Protein AF-0000000072281403 (afdb_homodimer)

Organism: Entamoeba histolytica (strain ATCC 30459 / HM-1:IMSS / ABRM) (NCBI:txid294381)

Nearest PDB structures (foldseek):
  2r6v-assembly1_A  TM=8.157E-01  e=3.238E-13  Pyrococcus horikoshii OT3
  3bnk-assembly1_A  TM=8.768E-01  e=7.360E-12  Methanosarcina acetivorans
  2r0x-assembly1_A-2  TM=8.184E-01  e=9.728E-10  Histophilus somni 129PT
  3cb0-assembly2_B  TM=7.409E-01  e=1.717E-09  Brucella melitensis
  4xj2-assembly1_A  TM=7.419E-01  e=9.433E-09  Paracoccus denitrificans PD1222

Foldseek 3Di:
DDDDDDDPVCVVLVVQKFFKKWKWAQDPVVGGIATAIFGQKDDPDPFKMKGKFALPAPRVVRCVVLQKIKIFFAFQLQVVLNVLRHPDHVVVDPSVVVGPWFFQDDPDVSHGRRYTPRGQKMFIWGWDDWDWDADPPRGTMIITMTGTPDMDGDCQQQVPDDGPCVRPPQRGAGWIDSGPPDIDTDDDPD/DDDDDDDPVCVVLVVQKAFKKWKWAQDPVVGGIATAIFGQKDDPDPFKMKGKFALPAPRVVRCVVLQKIKIFFAFQLQVVLNVLRHPDHVVVDPSVVVGPWFFQDDPDVSHGRRYTPRGQKMFIWGWDDWDWDADPPRGTMITTMTGTPDMDGDCQQQVPDDGPCVRPPQRGATWIDSGPPDIDTDDDPD

Structure (mmCIF, N/CA/C/O backbone):
data_AF-0000000072281403-model_v1
#
loop_
_entity.id
_entity.type
_entity.pdbx_description
1 polymer 'Flavin reductase like domain-containing protein'
#
loop_
_atom_site.group_PDB
_atom_site.id
_atom_site.type_symbol
_atom_site.label_atom_id
_atom_site.label_alt_id
_atom_site.label_comp_id
_atom_site.label_asym_id
_atom_site.label_entity_id
_atom_site.label_seq_id
_atom_site.pdbx_PDB_ins_code
_atom_site.Cartn_x
_atom_site.Cartn_y
_atom_site.Cartn_z
_atom_site.occupancy
_atom_site.B_iso_or_equiv
_atom_site.auth_seq_id
_atom_site.auth_comp_id
_atom_site.auth_asym_id
_atom_site.auth_atom_id
_atom_site.pdbx_PDB_model_num
ATOM 1 N N . MET A 1 1 ? -12.797 23.766 -2.113 1 64.06 1 MET A N 1
ATOM 2 C CA . MET A 1 1 ? -14.062 23.188 -1.684 1 64.06 1 MET A CA 1
ATOM 3 C C . MET A 1 1 ? -13.914 22.484 -0.34 1 64.06 1 MET A C 1
ATOM 5 O O . MET A 1 1 ? -12.859 21.922 -0.036 1 64.06 1 MET A O 1
ATOM 9 N N . THR A 1 2 ? -15.023 22.641 0.487 1 87.81 2 THR A N 1
ATOM 10 C CA . THR A 1 2 ? -15.055 22.078 1.835 1 87.81 2 THR A CA 1
ATOM 11 C C . THR A 1 2 ? -15.188 20.562 1.791 1 87.81 2 THR A C 1
ATOM 13 O O . THR A 1 2 ? -16.047 20.031 1.085 1 87.81 2 THR A O 1
ATOM 16 N N . LYS A 1 3 ? -14.359 19.797 2.367 1 96.19 3 LYS A N 1
ATOM 17 C CA . LYS A 1 3 ? -14.438 18.344 2.449 1 96.19 3 LYS A CA 1
ATOM 18 C C . LYS A 1 3 ? -15.672 17.906 3.232 1 96.19 3 LYS A C 1
ATOM 20 O O . LYS A 1 3 ? -16.141 18.625 4.117 1 96.19 3 LYS A O 1
ATOM 25 N N . VAL A 1 4 ? -16.156 16.781 2.922 1 96.44 4 VAL A N 1
ATOM 26 C CA . VAL A 1 4 ? -17.344 16.234 3.59 1 96.44 4 VAL A CA 1
ATOM 27 C C . VAL A 1 4 ? -16.969 14.953 4.332 1 96.44 4 VAL A C 1
ATOM 29 O O . VAL A 1 4 ? -16.062 14.227 3.916 1 96.44 4 VAL A O 1
ATOM 32 N N . GLN A 1 5 ? -17.719 14.719 5.371 1 96.69 5 GLN A N 1
ATOM 33 C CA . GLN A 1 5 ? -17.453 13.523 6.172 1 96.69 5 GLN A CA 1
ATOM 34 C C . GLN A 1 5 ? -17.859 12.258 5.418 1 96.69 5 GLN A C 1
ATOM 36 O O . GLN A 1 5 ? -18.875 12.234 4.727 1 96.69 5 GLN A O 1
ATOM 41 N N . VAL A 1 6 ? -17.047 11.281 5.594 1 95.88 6 VAL A N 1
ATOM 42 C CA . VAL A 1 6 ? -17.266 9.977 4.973 1 95.88 6 VAL A CA 1
ATOM 43 C C . VAL A 1 6 ? -17.766 8.984 6.02 1 95.88 6 VAL A C 1
ATOM 45 O O . VAL A 1 6 ? -17.328 9.023 7.172 1 95.88 6 VAL A O 1
ATOM 48 N N . ASN A 1 7 ? -18.75 8.094 5.574 1 96.12 7 ASN A N 1
ATOM 49 C CA . ASN A 1 7 ? -19.078 6.949 6.426 1 96.12 7 ASN A CA 1
ATOM 50 C C . ASN A 1 7 ? -17.828 6.121 6.742 1 96.12 7 ASN A C 1
ATOM 52 O O . ASN A 1 7 ? -17.094 5.723 5.832 1 96.12 7 ASN A O 1
ATOM 56 N N . LEU A 1 8 ? -17.656 5.809 8.031 1 95.5 8 LEU A N 1
ATOM 57 C CA . LEU A 1 8 ? -16.453 5.137 8.492 1 95.5 8 LEU A CA 1
ATOM 58 C C . LEU A 1 8 ? -16.297 3.775 7.816 1 95.5 8 LEU A C 1
ATOM 60 O O . LEU A 1 8 ? -15.172 3.305 7.613 1 95.5 8 LEU A O 1
ATOM 64 N N . LYS A 1 9 ? -17.375 3.225 7.414 1 91.88 9 LYS A N 1
ATOM 65 C CA . LYS A 1 9 ? -17.359 1.921 6.758 1 91.88 9 LYS A CA 1
ATOM 66 C C . LYS A 1 9 ? -16.578 1.973 5.453 1 91.88 9 LYS A C 1
ATOM 68 O O . LYS A 1 9 ? -16.094 0.944 4.969 1 91.88 9 LYS A O 1
ATOM 73 N N . PHE A 1 10 ? -16.406 3.191 4.875 1 92.38 10 PHE A N 1
ATOM 74 C CA . PHE A 1 10 ? -15.75 3.33 3.582 1 92.38 10 PHE A CA 1
ATOM 75 C C . PHE A 1 10 ? -14.453 4.117 3.713 1 92.38 10 PHE A C 1
ATOM 77 O O . PHE A 1 10 ? -13.805 4.434 2.711 1 92.38 10 PHE A O 1
ATOM 84 N N . ALA A 1 11 ? -13.992 4.402 4.969 1 94.75 11 ALA A N 1
ATOM 85 C CA . ALA A 1 11 ? -12.891 5.332 5.203 1 94.75 11 ALA A CA 1
ATOM 86 C C . ALA A 1 11 ? -11.57 4.766 4.672 1 94.75 11 ALA A C 1
ATOM 88 O O . ALA A 1 11 ? -10.734 5.508 4.145 1 94.75 11 ALA A O 1
ATOM 89 N N . THR A 1 12 ? -11.383 3.465 4.754 1 92.62 12 THR A N 1
ATOM 90 C CA . THR A 1 12 ? -10.133 2.863 4.312 1 92.62 12 THR A CA 1
ATOM 91 C C . THR A 1 12 ? -9.977 2.994 2.799 1 92.62 12 THR A C 1
ATOM 93 O O . THR A 1 12 ? -8.859 2.898 2.277 1 92.62 12 THR A O 1
ATOM 96 N N . ARG A 1 13 ? -11.008 3.242 2.055 1 88.88 13 ARG A N 1
ATOM 97 C CA . ARG A 1 13 ? -10.977 3.371 0.602 1 88.88 13 ARG A CA 1
ATOM 98 C C . ARG A 1 13 ? -10.289 4.668 0.183 1 88.88 13 ARG A C 1
ATOM 100 O O . ARG A 1 13 ? -9.938 4.84 -0.984 1 88.88 13 ARG A O 1
ATOM 107 N N . LEU A 1 14 ? -10.078 5.543 1.134 1 91.5 14 LEU A N 1
ATOM 108 C CA . LEU A 1 14 ? -9.469 6.836 0.839 1 91.5 14 LEU A CA 1
ATOM 109 C C . LEU A 1 14 ? -7.961 6.703 0.657 1 91.5 14 LEU A C 1
ATOM 111 O O . LEU A 1 14 ? -7.309 7.613 0.145 1 91.5 14 LEU A O 1
ATOM 115 N N . ILE A 1 15 ? -7.355 5.516 1.105 1 87.81 15 ILE A N 1
ATOM 116 C CA . ILE A 1 15 ? -5.926 5.285 0.927 1 87.81 15 ILE A CA 1
ATOM 117 C C . ILE A 1 15 ? -5.703 3.975 0.177 1 87.81 15 ILE A C 1
ATOM 119 O O . ILE A 1 15 ? -4.656 3.336 0.327 1 87.81 15 ILE A O 1
ATOM 123 N N . ASN A 1 16 ? -6.551 3.457 -0.524 1 68.81 16 ASN A N 1
ATOM 124 C CA . ASN A 1 16 ? -6.555 2.096 -1.052 1 68.81 16 ASN A CA 1
ATOM 125 C C . ASN A 1 16 ? -5.852 2.016 -2.402 1 68.81 16 ASN A C 1
ATOM 127 O O . ASN A 1 16 ? -5.945 1.002 -3.098 1 68.81 16 ASN A O 1
ATOM 131 N N . GLU A 1 17 ? -5.043 2.857 -2.693 1 71.5 17 GLU A N 1
ATOM 132 C CA . GLU A 1 17 ? -4.398 2.805 -4.004 1 71.5 17 GLU A CA 1
ATOM 133 C C . GLU A 1 17 ? -3.029 2.139 -3.918 1 71.5 17 GLU A C 1
ATOM 135 O O . GLU A 1 17 ? -2.012 2.82 -3.779 1 71.5 17 GLU A O 1
ATOM 140 N N . HIS A 1 18 ? -3.064 0.854 -3.979 1 76.56 18 HIS A N 1
ATOM 141 C CA . HIS A 1 18 ? -1.859 0.038 -3.904 1 76.56 18 HIS A CA 1
ATOM 142 C C . HIS A 1 18 ? -1.673 -0.785 -5.176 1 76.56 18 HIS A C 1
ATOM 144 O O . HIS A 1 18 ? -2.615 -0.96 -5.949 1 76.56 18 HIS A O 1
ATOM 150 N 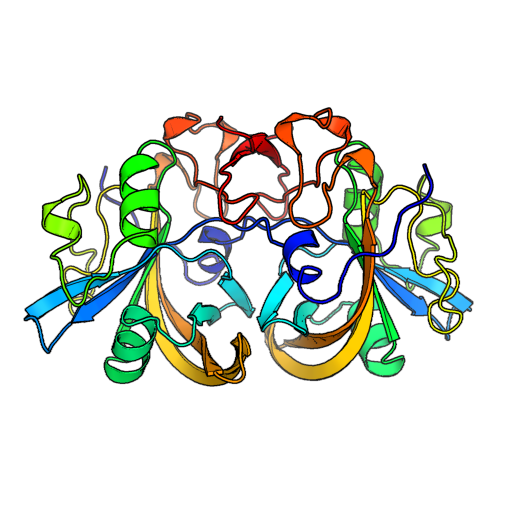N . CYS A 1 19 ? -0.42 -1.158 -5.363 1 81.5 19 CYS A N 1
ATOM 151 C CA . CYS A 1 19 ? -0.177 -2.111 -6.441 1 81.5 19 CYS A CA 1
ATOM 152 C C . CYS A 1 19 ? -0.856 -3.445 -6.152 1 81.5 19 CYS A C 1
ATOM 154 O O . CYS A 1 19 ? -0.891 -3.893 -5.004 1 81.5 19 CYS A O 1
ATOM 156 N N . ILE A 1 20 ? -1.367 -4.027 -7.234 1 88.94 20 ILE A N 1
ATOM 157 C CA . ILE A 1 20 ? -1.994 -5.336 -7.09 1 88.94 20 ILE A CA 1
ATOM 158 C C . ILE A 1 20 ? -0.924 -6.426 -7.113 1 88.94 20 ILE A C 1
ATOM 160 O O . ILE A 1 20 ? 0.005 -6.375 -7.922 1 88.94 20 ILE A O 1
ATOM 164 N N . VAL A 1 21 ? -1.055 -7.379 -6.234 1 94.88 21 VAL A N 1
ATOM 165 C CA . VAL A 1 21 ? -0.193 -8.555 -6.258 1 94.88 21 VAL A CA 1
ATOM 166 C C . VAL A 1 21 ? -1.047 -9.82 -6.32 1 94.88 21 VAL A C 1
ATOM 168 O O . VAL A 1 21 ? -2.258 -9.773 -6.086 1 94.88 21 VAL A O 1
ATOM 171 N N . ILE A 1 22 ? -0.396 -10.914 -6.691 1 97.19 22 ILE A N 1
ATOM 172 C CA . ILE A 1 22 ? -1.037 -12.227 -6.66 1 97.19 22 ILE A CA 1
ATOM 173 C C . ILE A 1 22 ? -0.224 -13.18 -5.785 1 97.19 22 ILE A C 1
ATOM 175 O O . ILE A 1 22 ? 0.73 -13.805 -6.254 1 97.19 22 ILE A O 1
ATOM 179 N N . PRO A 1 23 ? -0.588 -13.219 -4.496 1 98.5 23 PRO A N 1
ATOM 180 C CA . PRO A 1 23 ? -0.03 -14.312 -3.699 1 98.5 23 PRO A CA 1
ATOM 181 C C . PRO A 1 23 ? -0.436 -15.688 -4.219 1 98.5 23 PRO A C 1
ATOM 183 O O . PRO A 1 23 ? -1.612 -15.922 -4.512 1 98.5 23 PRO A O 1
ATOM 186 N N . THR A 1 24 ? 0.523 -16.578 -4.371 1 98.69 24 THR A N 1
ATOM 187 C CA . THR A 1 24 ? 0.262 -17.938 -4.816 1 98.69 24 THR A CA 1
ATOM 188 C C . THR A 1 24 ? 0.735 -18.953 -3.771 1 98.69 24 THR A C 1
ATOM 190 O O . THR A 1 24 ? 1.71 -18.703 -3.061 1 98.69 24 THR A O 1
ATOM 193 N N . VAL A 1 25 ? 0.115 -20 -3.719 1 98.5 25 VAL A N 1
ATOM 194 C CA . VAL A 1 25 ? 0.393 -21.062 -2.746 1 98.5 25 VAL A CA 1
ATOM 195 C C . VAL A 1 25 ? -0.067 -22.406 -3.295 1 98.5 25 VAL A C 1
ATOM 197 O O . VAL A 1 25 ? -0.958 -22.469 -4.145 1 98.5 25 VAL A O 1
ATOM 200 N N . TYR A 1 26 ? 0.608 -23.453 -2.912 1 97.62 26 TYR A N 1
ATOM 201 C CA . TYR A 1 26 ? 0.185 -24.797 -3.287 1 97.62 26 TYR A CA 1
ATOM 202 C C . TYR A 1 26 ? -0.988 -25.266 -2.43 1 97.62 26 TYR A C 1
ATOM 204 O O . TYR A 1 26 ? -0.91 -25.25 -1.199 1 97.62 26 TYR A O 1
ATOM 212 N N . ASP A 1 27 ? -2.068 -25.609 -3.059 1 97.5 27 ASP A N 1
ATOM 213 C CA . ASP A 1 27 ? -3.252 -26.172 -2.428 1 97.5 27 ASP A CA 1
ATOM 214 C C . ASP A 1 27 ? -3.129 -27.688 -2.299 1 97.5 27 ASP A C 1
ATOM 216 O O . ASP A 1 27 ? -3.396 -28.422 -3.254 1 97.5 27 ASP A O 1
ATOM 220 N N . LYS A 1 28 ? -2.818 -28.156 -1.188 1 95.88 28 LYS A N 1
ATOM 221 C CA . LYS A 1 28 ? -2.592 -29.578 -0.96 1 95.88 28 LYS A CA 1
ATOM 222 C C . LYS A 1 28 ? -3.893 -30.359 -1.069 1 95.88 28 LYS A C 1
ATOM 224 O O . LYS A 1 28 ? -3.873 -31.578 -1.288 1 95.88 28 LYS A O 1
ATOM 229 N N . TYR A 1 29 ? -4.965 -29.734 -0.849 1 97 29 TYR A N 1
ATOM 230 C CA . TYR A 1 29 ? -6.254 -30.422 -0.893 1 97 29 TYR A CA 1
ATOM 231 C C . TYR A 1 29 ? -6.688 -30.672 -2.332 1 97 29 TYR A C 1
ATOM 233 O O . TYR A 1 29 ? -7.246 -31.734 -2.639 1 97 29 TYR A O 1
ATOM 241 N N . ASN A 1 30 ? -6.402 -29.734 -3.221 1 96.75 30 ASN A N 1
ATOM 242 C CA . ASN A 1 30 ? -6.812 -29.859 -4.613 1 96.75 30 ASN A CA 1
ATOM 243 C C . ASN A 1 30 ? -5.629 -30.172 -5.523 1 96.75 30 ASN A C 1
ATOM 245 O O . ASN A 1 30 ? -5.785 -30.281 -6.738 1 96.75 30 ASN A O 1
ATOM 249 N N . HIS A 1 31 ? -4.441 -30.234 -4.973 1 96.69 31 HIS A N 1
ATOM 250 C CA . HIS A 1 31 ? -3.209 -30.641 -5.641 1 96.69 31 HIS A CA 1
ATOM 251 C C . HIS A 1 31 ? -2.906 -29.734 -6.828 1 96.69 31 HIS A C 1
ATOM 253 O O . HIS A 1 31 ? -2.65 -30.219 -7.934 1 96.69 31 HIS A O 1
ATOM 259 N N . ARG A 1 32 ? -2.98 -28.547 -6.598 1 96.94 32 ARG A N 1
ATOM 260 C CA . ARG A 1 32 ? -2.666 -27.531 -7.598 1 96.94 32 ARG A CA 1
ATOM 261 C C . ARG A 1 32 ? -2.264 -26.219 -6.938 1 96.94 32 ARG A C 1
ATOM 263 O O . ARG A 1 32 ? -2.498 -26.031 -5.742 1 96.94 32 ARG A O 1
ATOM 270 N N . VAL A 1 33 ? -1.637 -25.422 -7.715 1 97.69 33 VAL A N 1
ATOM 271 C CA . VAL A 1 33 ? -1.321 -24.062 -7.262 1 97.69 33 VAL A CA 1
ATOM 272 C C . VAL A 1 33 ? -2.549 -23.172 -7.406 1 97.69 33 VAL A C 1
ATOM 274 O O . VAL A 1 33 ? -3.324 -23.328 -8.352 1 97.69 33 VAL A O 1
ATOM 277 N N . THR A 1 34 ? -2.783 -22.359 -6.441 1 97.94 34 THR A N 1
ATOM 278 C CA . THR A 1 34 ? -3.848 -21.359 -6.488 1 97.94 34 THR A CA 1
ATOM 279 C C . THR A 1 34 ? -3.346 -20 -5.996 1 97.94 34 THR A C 1
ATOM 281 O O . THR A 1 34 ? -2.158 -19.844 -5.699 1 97.94 34 THR A O 1
ATOM 284 N N . GLY A 1 35 ? -4.188 -19 -6.059 1 98 35 GLY A N 1
ATOM 285 C CA . GLY A 1 35 ? -3.887 -17.641 -5.637 1 98 35 GLY A CA 1
ATOM 286 C C . GLY A 1 35 ? -5.078 -16.703 -5.727 1 98 35 GLY A C 1
ATOM 287 O O . GLY A 1 35 ? -6.195 -17.141 -6.02 1 98 35 GLY A O 1
ATOM 288 N N . MET A 1 36 ? -4.812 -15.492 -5.48 1 97.44 36 MET A N 1
ATOM 289 C CA . MET A 1 36 ? -5.832 -14.453 -5.59 1 97.44 36 MET A CA 1
ATOM 290 C C . MET A 1 36 ? -5.195 -13.086 -5.84 1 97.44 36 MET A C 1
ATOM 292 O O . MET A 1 36 ? -4.012 -12.891 -5.574 1 97.44 36 MET A O 1
ATOM 296 N N . SER A 1 37 ? -6.012 -12.18 -6.41 1 93.69 37 SER A N 1
ATOM 297 C CA . SER A 1 37 ? -5.586 -10.789 -6.461 1 93.69 37 SER A CA 1
ATOM 298 C C . SER A 1 37 ? -5.715 -10.117 -5.094 1 93.69 37 SER A C 1
ATOM 300 O O . SER A 1 37 ? -6.699 -10.336 -4.383 1 93.69 37 SER A O 1
ATOM 302 N N . ALA A 1 38 ? -4.707 -9.414 -4.691 1 92.56 38 ALA A N 1
ATOM 303 C CA . ALA A 1 38 ? -4.699 -8.688 -3.426 1 92.56 38 ALA A CA 1
ATOM 304 C C . ALA A 1 38 ? -4.082 -7.305 -3.592 1 92.56 38 ALA A C 1
ATOM 306 O O . ALA A 1 38 ? -3.148 -7.125 -4.375 1 92.56 38 ALA A O 1
ATOM 307 N N . GLN A 1 39 ? -4.633 -6.387 -2.803 1 88.06 39 GLN A N 1
ATOM 308 C CA . GLN A 1 39 ? -4.125 -5.027 -2.939 1 88.06 39 GLN A CA 1
ATOM 309 C C . GLN A 1 39 ? -3.637 -4.484 -1.6 1 88.06 39 GLN A C 1
ATOM 311 O O . GLN A 1 39 ? -2.889 -3.506 -1.556 1 88.06 39 GLN A O 1
ATOM 316 N N . TRP A 1 40 ? -4.125 -4.977 -0.469 1 91.94 40 TRP A N 1
ATOM 317 C CA . TRP A 1 40 ? -3.633 -4.527 0.829 1 91.94 40 TRP A CA 1
ATOM 318 C C . TRP A 1 40 ? -2.355 -5.27 1.213 1 91.94 40 TRP A C 1
ATOM 320 O O . TRP A 1 40 ? -2.404 -6.273 1.928 1 91.94 40 TRP A O 1
ATOM 330 N N . VAL A 1 41 ? -1.242 -4.734 0.688 1 94.19 41 VAL A N 1
ATOM 331 C CA . VAL A 1 41 ? 0.094 -5.309 0.808 1 94.19 41 VAL A CA 1
ATOM 332 C C . VAL A 1 41 ? 1.116 -4.195 1.027 1 94.19 41 VAL A C 1
ATOM 334 O O . VAL A 1 41 ? 1.069 -3.16 0.357 1 94.19 41 VAL A O 1
ATOM 337 N N . MET A 1 42 ? 1.982 -4.438 2.031 1 93.81 42 MET A N 1
ATOM 338 C CA . MET A 1 42 ? 3.004 -3.416 2.246 1 93.81 42 MET A CA 1
ATOM 339 C C . MET A 1 42 ? 4.215 -4.004 2.963 1 93.81 42 MET A C 1
ATOM 341 O O . MET A 1 42 ? 4.078 -4.914 3.781 1 93.81 42 MET A O 1
ATOM 345 N N . PRO A 1 43 ? 5.391 -3.43 2.648 1 94.56 43 PRO A N 1
ATOM 346 C CA . PRO A 1 43 ? 6.523 -3.736 3.527 1 94.56 43 PRO A CA 1
ATOM 347 C C . PRO A 1 43 ? 6.289 -3.281 4.969 1 94.56 43 PRO A C 1
ATOM 349 O O . PRO A 1 43 ? 5.676 -2.236 5.195 1 94.56 43 PRO A O 1
ATOM 352 N N . THR A 1 44 ? 6.723 -4.074 5.918 1 95.19 44 THR A N 1
ATOM 353 C CA . THR A 1 44 ? 6.59 -3.725 7.328 1 95.19 44 THR A CA 1
ATOM 354 C C . THR A 1 44 ? 7.961 -3.531 7.969 1 95.19 44 THR A C 1
ATOM 356 O O . THR A 1 44 ? 8.055 -3.186 9.148 1 95.19 44 THR A O 1
ATOM 359 N N . ASP A 1 45 ? 8.977 -3.805 7.293 1 93.5 45 ASP A N 1
ATOM 360 C CA . ASP A 1 45 ? 10.398 -3.529 7.508 1 93.5 45 ASP A CA 1
ATOM 361 C C . ASP A 1 45 ? 11.219 -3.914 6.281 1 93.5 45 ASP A C 1
ATOM 363 O O . ASP A 1 45 ? 10.68 -4.082 5.188 1 93.5 45 ASP A O 1
ATOM 367 N N . LYS A 1 46 ? 12.484 -4.094 6.371 1 89 46 LYS A N 1
ATOM 368 C CA . LYS A 1 46 ? 13.359 -4.32 5.223 1 89 46 LYS A CA 1
ATOM 369 C C . LYS A 1 46 ? 13.273 -5.766 4.746 1 89 46 LYS A C 1
ATOM 371 O O . LYS A 1 46 ? 13.727 -6.09 3.645 1 89 46 LYS A O 1
ATOM 376 N N . GLN A 1 47 ? 12.602 -6.574 5.512 1 94.06 47 GLN A N 1
ATOM 377 C CA . GLN A 1 47 ? 12.672 -7.992 5.18 1 94.06 47 GLN A CA 1
ATOM 378 C C . GLN A 1 47 ? 11.289 -8.633 5.203 1 94.06 47 GLN A C 1
ATOM 380 O O . GLN A 1 47 ? 11.141 -9.828 4.953 1 94.06 47 GLN A O 1
ATOM 385 N N . HIS A 1 48 ? 10.289 -7.852 5.555 1 96.56 48 HIS A N 1
ATOM 386 C CA . HIS A 1 48 ? 8.969 -8.453 5.727 1 96.56 48 HIS A CA 1
ATOM 387 C C . HIS A 1 48 ? 7.906 -7.68 4.945 1 96.56 48 HIS A C 1
ATOM 389 O O . HIS A 1 48 ? 8.039 -6.469 4.742 1 96.56 48 HIS A O 1
ATOM 395 N N . ILE A 1 49 ? 6.941 -8.383 4.504 1 97.25 49 ILE A N 1
ATOM 396 C CA . ILE A 1 49 ? 5.762 -7.844 3.836 1 97.25 49 ILE A CA 1
ATOM 397 C C . ILE A 1 49 ? 4.5 -8.359 4.527 1 97.25 49 ILE A C 1
ATOM 399 O O . ILE A 1 49 ? 4.418 -9.531 4.895 1 97.25 49 ILE A O 1
ATOM 403 N N . ALA A 1 50 ? 3.6 -7.477 4.766 1 97.31 50 ALA A N 1
ATOM 404 C CA . ALA A 1 50 ? 2.283 -7.871 5.262 1 97.31 50 ALA A CA 1
ATOM 405 C C . ALA A 1 50 ? 1.254 -7.879 4.137 1 97.31 50 ALA A C 1
ATOM 407 O O . ALA A 1 50 ? 1.261 -7 3.273 1 97.31 50 ALA A O 1
ATOM 408 N N . VAL A 1 51 ? 0.384 -8.828 4.125 1 97.38 51 VAL A N 1
ATOM 409 C CA . VAL A 1 51 ? -0.746 -8.906 3.205 1 97.38 51 VAL A CA 1
ATOM 410 C C . VAL A 1 51 ? -2.021 -9.227 3.982 1 97.38 51 VAL A C 1
ATOM 412 O O . VAL A 1 51 ? -2.029 -10.109 4.84 1 97.38 51 VAL A O 1
ATOM 415 N N . LEU A 1 52 ? -3.082 -8.516 3.717 1 96.56 52 LEU A N 1
ATOM 416 C CA . LEU A 1 52 ? -4.375 -8.797 4.332 1 96.56 52 LEU A CA 1
ATOM 417 C C . LEU A 1 52 ? -5.211 -9.719 3.449 1 96.56 52 LEU A C 1
ATOM 419 O O . LEU A 1 52 ? -5.414 -9.43 2.266 1 96.56 52 LEU A O 1
ATOM 423 N N . PHE A 1 53 ? -5.613 -10.797 4.016 1 96.75 53 PHE A N 1
ATOM 424 C CA . PHE A 1 53 ? -6.531 -11.727 3.365 1 96.75 53 PHE A CA 1
ATOM 425 C C . PHE A 1 53 ? -7.891 -11.719 4.055 1 96.75 53 PHE A C 1
ATOM 427 O O . PHE A 1 53 ? -7.98 -11.953 5.262 1 96.75 53 PHE A O 1
ATOM 434 N N . GLY A 1 54 ? -8.906 -11.516 3.297 1 94.31 54 GLY A N 1
ATOM 435 C CA . GLY A 1 54 ? -10.25 -11.453 3.844 1 94.31 54 GLY A CA 1
ATOM 436 C C . GLY A 1 54 ? -10.68 -12.742 4.523 1 94.31 54 GLY A C 1
ATOM 437 O O . GLY A 1 54 ? -10.062 -13.789 4.324 1 94.31 54 GLY A O 1
ATOM 438 N N . ALA A 1 55 ? -11.773 -12.672 5.246 1 93.06 55 ALA A N 1
ATOM 439 C CA . ALA A 1 55 ? -12.266 -13.758 6.094 1 93.06 55 ALA A CA 1
ATOM 440 C C . ALA A 1 55 ? -12.555 -15 5.266 1 93.06 55 ALA A C 1
ATOM 442 O O . ALA A 1 55 ? -12.359 -16.125 5.738 1 93.06 55 ALA A O 1
ATOM 443 N N . PHE A 1 56 ? -12.906 -14.82 4.047 1 91.31 56 PHE A N 1
ATOM 444 C CA . PHE A 1 56 ? -13.328 -15.953 3.232 1 91.31 56 PHE A CA 1
ATOM 445 C C . PHE A 1 56 ? -12.242 -16.344 2.248 1 91.31 56 PHE A C 1
ATOM 447 O O . PHE A 1 56 ? -12.469 -17.156 1.347 1 91.31 56 PHE A O 1
ATOM 454 N N . SER A 1 57 ? -11.109 -15.773 2.436 1 94 57 SER A N 1
ATOM 455 C CA . SER A 1 57 ? -10.023 -16.047 1.5 1 94 57 SER A CA 1
ATOM 456 C C . SER A 1 57 ? -9.5 -17.469 1.668 1 94 57 SER A C 1
ATOM 458 O O . SER A 1 57 ? -8.875 -17.797 2.68 1 94 57 SER A O 1
ATOM 460 N N . ASN A 1 58 ? -9.742 -18.297 0.709 1 95.75 58 ASN A N 1
ATOM 461 C CA . ASN A 1 58 ? -9.148 -19.625 0.674 1 95.75 58 ASN A CA 1
ATOM 462 C C . ASN A 1 58 ? -7.625 -19.547 0.582 1 95.75 58 ASN A C 1
ATOM 464 O O . ASN A 1 58 ? -6.918 -20.297 1.257 1 95.75 58 ASN A O 1
ATOM 468 N N . THR A 1 59 ? -7.145 -18.672 -0.273 1 97.56 59 THR A N 1
ATOM 469 C CA . THR A 1 59 ? -5.707 -18.5 -0.45 1 97.56 59 THR A CA 1
ATOM 470 C C . THR A 1 59 ? -5.039 -18.141 0.876 1 97.56 59 THR A C 1
ATOM 472 O O . THR A 1 59 ? -4.004 -18.719 1.227 1 97.56 59 THR A O 1
ATOM 475 N N . GLY A 1 60 ? -5.641 -17.203 1.607 1 97.81 60 GLY A N 1
ATOM 476 C CA . GLY A 1 60 ? -5.109 -16.859 2.914 1 97.81 60 GLY A CA 1
ATOM 477 C C . GLY A 1 60 ? -5.012 -18.031 3.861 1 97.81 60 GLY A C 1
ATOM 478 O O . GLY A 1 60 ? -4.012 -18.188 4.566 1 97.81 60 GLY A O 1
ATOM 479 N N . LYS A 1 61 ? -6.023 -18.797 3.893 1 97.31 61 LYS A N 1
ATOM 480 C CA . LYS A 1 61 ? -6.023 -19.984 4.734 1 97.31 61 LYS A CA 1
ATOM 481 C C . LYS A 1 61 ? -4.91 -20.953 4.332 1 97.31 61 LYS A C 1
ATOM 483 O O . LYS A 1 61 ? -4.184 -21.469 5.188 1 97.31 61 LYS A O 1
ATOM 488 N N . LEU A 1 62 ? -4.777 -21.219 3.062 1 98.19 62 LEU A N 1
ATOM 489 C CA . LEU A 1 62 ? -3.756 -22.125 2.551 1 98.19 62 LEU A CA 1
ATOM 490 C C . LEU A 1 62 ? -2.357 -21.609 2.881 1 98.19 62 LEU A C 1
ATOM 492 O O . LEU A 1 62 ? -1.472 -22.391 3.227 1 98.19 62 LEU A O 1
ATOM 496 N N . ILE A 1 63 ? -2.154 -20.281 2.764 1 98.44 63 ILE A N 1
ATOM 497 C CA . ILE A 1 63 ? -0.851 -19.703 3.057 1 98.44 63 ILE A CA 1
ATOM 498 C C . ILE A 1 63 ? -0.522 -19.875 4.535 1 98.44 63 ILE A C 1
ATOM 500 O O . ILE A 1 63 ? 0.602 -20.25 4.887 1 98.44 63 ILE A O 1
ATOM 504 N N . GLU A 1 64 ? -1.489 -19.578 5.34 1 97.81 64 GLU A N 1
ATOM 505 C CA . GLU A 1 64 ? -1.292 -19.797 6.773 1 97.81 64 GLU A CA 1
ATOM 506 C C . GLU A 1 64 ? -0.877 -21.234 7.062 1 97.81 64 GLU A C 1
ATOM 508 O O . GLU A 1 64 ? 0.009 -21.484 7.883 1 97.81 64 GLU A O 1
ATOM 513 N N . GLU A 1 65 ? -1.425 -22.203 6.383 1 97.31 65 GLU A N 1
ATOM 514 C CA . GLU A 1 65 ? -1.163 -23.625 6.605 1 97.31 65 GLU A CA 1
ATOM 515 C C . GLU A 1 65 ? 0.18 -24.031 6.008 1 97.31 65 GLU A C 1
ATOM 517 O O . GLU A 1 65 ? 0.931 -24.797 6.621 1 97.31 65 GLU A O 1
ATOM 522 N N . SER A 1 66 ? 0.521 -23.594 4.816 1 94.56 66 SER A N 1
ATOM 523 C CA . SER A 1 66 ? 1.693 -24.016 4.059 1 94.56 66 SER A CA 1
ATOM 524 C C . SER A 1 66 ? 2.953 -23.312 4.555 1 94.56 66 SER A C 1
ATOM 526 O O . SER A 1 66 ? 4.062 -23.812 4.367 1 94.56 66 SER A O 1
ATOM 528 N N . THR A 1 67 ? 2.873 -22.078 4.996 1 95.31 67 THR A N 1
ATOM 529 C CA . THR A 1 67 ? 3.918 -21.203 5.508 1 95.31 67 THR A CA 1
ATOM 530 C C . THR A 1 67 ? 4.77 -20.641 4.367 1 95.31 67 THR A C 1
ATOM 532 O O . THR A 1 67 ? 5.43 -19.609 4.52 1 95.31 67 THR A O 1
ATOM 535 N N . TYR A 1 68 ? 4.812 -21.5 3.252 1 97.5 68 TYR A N 1
ATOM 536 C CA . TYR A 1 68 ? 5.578 -21.031 2.109 1 97.5 68 TYR A CA 1
ATOM 537 C C . TYR A 1 68 ? 4.66 -20.609 0.971 1 97.5 68 TYR A C 1
ATOM 539 O O . TYR A 1 68 ? 3.699 -21.312 0.647 1 97.5 68 TYR A O 1
ATOM 547 N N . TYR A 1 69 ? 4.863 -19.469 0.393 1 98.62 69 TYR A N 1
ATOM 548 C CA . TYR A 1 69 ? 4.07 -18.906 -0.688 1 98.62 69 TYR A CA 1
ATOM 549 C C . TYR A 1 69 ? 4.891 -17.906 -1.502 1 98.62 69 TYR A C 1
ATOM 551 O O . TYR A 1 69 ? 6.078 -17.719 -1.241 1 98.62 69 TYR A O 1
ATOM 559 N N . CYS A 1 70 ? 4.27 -17.422 -2.533 1 98.19 70 CYS A N 1
ATOM 560 C CA . CYS A 1 70 ? 4.914 -16.438 -3.396 1 98.19 70 CYS A CA 1
ATOM 561 C C . CYS A 1 70 ? 4.047 -15.195 -3.557 1 98.19 70 CYS A C 1
ATOM 563 O O . CYS A 1 70 ? 2.818 -15.281 -3.498 1 98.19 70 CYS A O 1
ATOM 565 N N . ILE A 1 71 ? 4.707 -14.078 -3.643 1 98.44 71 ILE A N 1
ATOM 566 C CA . ILE A 1 71 ? 4.039 -12.867 -4.102 1 98.44 71 ILE A CA 1
ATOM 567 C C . ILE A 1 71 ? 4.477 -12.547 -5.531 1 98.44 71 ILE A C 1
ATOM 569 O O . ILE A 1 71 ? 5.664 -12.367 -5.797 1 98.44 71 ILE A O 1
ATOM 573 N N . ASN A 1 72 ? 3.549 -12.531 -6.438 1 97.75 72 ASN A N 1
ATOM 574 C CA . ASN A 1 72 ? 3.781 -12.164 -7.828 1 97.75 72 ASN A CA 1
ATOM 575 C C . ASN A 1 72 ? 3.26 -10.766 -8.133 1 97.75 72 ASN A C 1
ATOM 577 O O . ASN A 1 72 ? 2.16 -10.398 -7.711 1 97.75 72 ASN A O 1
ATOM 581 N N . VAL A 1 73 ? 4.051 -9.961 -8.828 1 95.12 73 VAL A N 1
ATOM 582 C CA . VAL A 1 73 ? 3.621 -8.641 -9.281 1 95.12 73 VAL A CA 1
ATOM 583 C C . VAL A 1 73 ? 3.242 -8.695 -10.758 1 95.12 73 VAL A C 1
ATOM 585 O O . VAL A 1 73 ? 4.113 -8.672 -11.633 1 95.12 73 VAL A O 1
ATOM 588 N N . PRO A 1 74 ? 1.958 -8.719 -11.031 1 93.06 74 PRO A N 1
ATOM 589 C CA . PRO A 1 74 ? 1.547 -8.898 -12.43 1 93.06 74 PRO A CA 1
ATOM 590 C C . PRO A 1 74 ? 1.696 -7.621 -13.258 1 93.06 74 PRO A C 1
ATOM 592 O O . PRO A 1 74 ? 1.834 -6.531 -12.695 1 93.06 74 PRO A O 1
ATOM 595 N N . ARG A 1 75 ? 1.703 -7.84 -14.547 1 90.38 75 ARG A N 1
ATOM 596 C CA . ARG A 1 75 ? 1.764 -6.734 -15.5 1 90.38 75 ARG A CA 1
ATOM 597 C C . ARG A 1 75 ? 0.365 -6.277 -15.898 1 90.38 75 ARG A C 1
ATOM 599 O O . ARG A 1 75 ? -0.586 -7.059 -15.859 1 90.38 75 ARG A O 1
ATOM 606 N N . THR A 1 76 ? 0.319 -5 -16.328 1 87.38 76 THR A N 1
ATOM 607 C CA . THR A 1 76 ? -0.948 -4.402 -16.75 1 87.38 76 THR A CA 1
ATOM 608 C C . THR A 1 76 ? -1.576 -5.203 -17.875 1 87.38 76 THR A C 1
ATOM 610 O O . THR A 1 76 ? -2.799 -5.344 -17.953 1 87.38 76 THR A O 1
ATOM 613 N N . ARG A 1 77 ? -0.791 -5.781 -18.781 1 90.31 77 ARG A N 1
ATOM 614 C CA . ARG A 1 77 ? -1.308 -6.52 -19.938 1 90.31 77 ARG A CA 1
ATOM 615 C C . ARG A 1 77 ? -2.111 -7.738 -19.484 1 90.31 77 ARG A C 1
ATOM 617 O O . ARG A 1 77 ? -2.908 -8.273 -20.266 1 90.31 77 ARG A O 1
ATOM 624 N N . SER A 1 78 ? -1.896 -8.125 -18.234 1 92.5 78 SER A N 1
ATOM 625 C CA . SER A 1 78 ? -2.596 -9.297 -17.719 1 92.5 78 SER A CA 1
ATOM 626 C C . SER A 1 78 ? -3.834 -8.891 -16.922 1 92.5 78 SER A C 1
ATOM 628 O O . SER A 1 78 ? -4.273 -9.625 -16.031 1 92.5 78 SER A O 1
ATOM 630 N N . GLU A 1 79 ? -4.371 -7.727 -17.172 1 88.25 79 GLU A N 1
ATOM 631 C CA . GLU A 1 79 ? -5.488 -7.176 -16.422 1 88.25 79 GLU A CA 1
ATOM 632 C C . GLU A 1 79 ? -6.648 -8.172 -16.344 1 88.25 79 GLU A C 1
ATOM 634 O O . GLU A 1 79 ? -7.215 -8.391 -15.266 1 88.25 79 GLU A O 1
ATOM 639 N N . LYS A 1 80 ? -6.992 -8.797 -17.484 1 89.38 80 LYS A N 1
ATOM 640 C CA . LYS A 1 80 ? -8.102 -9.742 -17.5 1 89.38 80 LYS A CA 1
ATOM 641 C C . LYS A 1 80 ? -7.855 -10.906 -16.547 1 89.38 80 LYS A C 1
ATOM 643 O O . LYS A 1 80 ? -8.766 -11.336 -15.828 1 89.38 80 LYS A O 1
ATOM 648 N N . ASP A 1 81 ? -6.688 -11.43 -16.516 1 94.44 81 ASP A N 1
ATOM 649 C CA . ASP A 1 81 ? -6.328 -12.555 -15.648 1 94.44 81 ASP A CA 1
ATOM 650 C C . ASP A 1 81 ? -6.316 -12.125 -14.188 1 94.44 81 ASP A C 1
ATOM 652 O O . ASP A 1 81 ? -6.75 -12.883 -13.312 1 94.44 81 ASP A O 1
ATOM 656 N N . ILE A 1 82 ? -5.836 -10.883 -13.891 1 91.69 82 ILE A N 1
ATOM 657 C CA . ILE A 1 82 ? -5.812 -10.328 -12.539 1 91.69 82 ILE A CA 1
ATOM 658 C C . ILE A 1 82 ? -7.238 -10.25 -11.992 1 91.69 82 ILE A C 1
ATOM 660 O O . ILE A 1 82 ? -7.5 -10.664 -10.859 1 91.69 82 ILE A O 1
ATOM 664 N N . VAL A 1 83 ? -8.133 -9.742 -12.82 1 88.88 83 VAL A N 1
ATOM 665 C CA . VAL A 1 83 ? -9.531 -9.633 -12.43 1 88.88 83 VAL A CA 1
ATOM 666 C C . VAL A 1 83 ? -10.109 -11.023 -12.18 1 88.88 83 VAL A C 1
ATOM 668 O O . VAL A 1 83 ? -10.812 -11.242 -11.188 1 88.88 83 VAL A O 1
ATOM 671 N N . TYR A 1 84 ? -9.805 -11.961 -13.07 1 92.75 84 TYR A N 1
ATOM 672 C CA . TYR A 1 84 ? -10.281 -13.328 -12.922 1 92.75 84 TYR A CA 1
ATOM 673 C C . TYR A 1 84 ? -9.836 -13.93 -11.594 1 92.75 84 TYR A C 1
ATOM 675 O O . TYR A 1 84 ? -10.617 -14.578 -10.906 1 92.75 84 TYR A O 1
ATOM 683 N N . PHE A 1 85 ? -8.617 -13.68 -11.195 1 94.81 85 PHE A N 1
ATOM 684 C CA . PHE A 1 85 ? -8.062 -14.203 -9.953 1 94.81 85 PHE A CA 1
ATOM 685 C C . PHE A 1 85 ? -8.75 -13.57 -8.742 1 94.81 85 PHE A C 1
ATOM 687 O O . PHE A 1 85 ? -8.797 -14.172 -7.668 1 94.81 85 PHE A O 1
ATOM 694 N N . GLY A 1 86 ? -9.211 -12.375 -8.898 1 91.94 86 GLY A N 1
ATOM 695 C CA . GLY A 1 86 ? -9.906 -11.703 -7.809 1 91.94 86 GLY A CA 1
ATOM 696 C C . GLY A 1 86 ? -11.367 -12.094 -7.695 1 91.94 86 GLY A C 1
ATOM 697 O O . GLY A 1 86 ? -11.961 -11.992 -6.621 1 91.94 86 GLY A O 1
ATOM 698 N N . MET A 1 87 ? -11.945 -12.625 -8.711 1 91.06 87 MET A N 1
ATOM 699 C CA . MET A 1 87 ? -13.391 -12.812 -8.766 1 91.06 87 MET A CA 1
ATOM 700 C C . MET A 1 87 ? -13.758 -14.289 -8.609 1 91.06 87 MET A C 1
ATOM 702 O O . MET A 1 87 ? -14.922 -14.625 -8.406 1 91.06 87 MET A O 1
ATOM 706 N N . ASN A 1 88 ? -12.797 -15.133 -8.727 1 91.69 88 ASN A N 1
ATOM 707 C CA . ASN A 1 88 ? -13.078 -16.562 -8.672 1 91.69 88 ASN A CA 1
ATOM 708 C C . ASN A 1 88 ? -12.398 -17.219 -7.473 1 91.69 88 ASN A C 1
ATOM 710 O O . ASN A 1 88 ? -11.414 -16.703 -6.949 1 91.69 88 ASN A O 1
ATOM 714 N N . HIS A 1 89 ? -12.945 -18.375 -7.145 1 91.06 89 HIS A N 1
ATOM 715 C CA . HIS A 1 89 ? -12.492 -19.078 -5.945 1 91.06 89 HIS A CA 1
ATOM 716 C C . HIS A 1 89 ? -11.672 -20.312 -6.305 1 91.06 89 HIS A C 1
ATOM 718 O O . HIS A 1 89 ? -12.188 -21.25 -6.91 1 91.06 89 HIS A O 1
ATOM 724 N N . GLY A 1 90 ? -10.477 -20.344 -5.879 1 92.12 90 GLY A N 1
ATOM 725 C CA . GLY A 1 90 ? -9.516 -21.359 -6.25 1 92.12 90 GLY A CA 1
ATOM 726 C C . GLY A 1 90 ? -9.844 -22.734 -5.676 1 92.12 90 GLY A C 1
ATOM 727 O O . GLY A 1 90 ? -9.297 -23.75 -6.113 1 92.12 90 GLY A O 1
ATOM 728 N N . ASP A 1 91 ? -10.719 -22.734 -4.633 1 93.94 91 ASP A N 1
ATOM 729 C CA . ASP A 1 91 ? -11.102 -24.031 -4.078 1 93.94 91 ASP A CA 1
ATOM 730 C C . ASP A 1 91 ? -12.07 -24.766 -5.008 1 93.94 91 ASP A C 1
ATOM 732 O O . ASP A 1 91 ? -12.234 -25.984 -4.906 1 93.94 91 ASP A O 1
ATOM 736 N N . VAL A 1 92 ? -12.695 -24.062 -5.91 1 93.81 92 VAL A N 1
ATOM 737 C CA . VAL A 1 92 ? -13.703 -24.625 -6.797 1 93.81 92 VAL A CA 1
ATOM 738 C C . VAL A 1 92 ? -13.133 -24.766 -8.203 1 93.81 92 VAL A C 1
ATOM 740 O O . VAL A 1 92 ? -13.422 -25.75 -8.898 1 93.81 92 VAL A O 1
ATOM 743 N N . ILE A 1 93 ? -12.328 -23.844 -8.641 1 95.56 93 ILE A N 1
ATOM 744 C CA . ILE A 1 93 ? -11.859 -23.828 -10.023 1 95.56 93 ILE A CA 1
ATOM 745 C C . ILE A 1 93 ? -10.336 -23.812 -10.047 1 95.56 93 ILE A C 1
ATOM 747 O O . ILE A 1 93 ? -9.695 -23.297 -9.117 1 95.56 93 ILE A O 1
ATOM 751 N N . ASP A 1 94 ? -9.781 -24.406 -11.062 1 97.44 94 ASP A N 1
ATOM 752 C CA . ASP A 1 94 ? -8.375 -24.234 -11.391 1 97.44 94 ASP A CA 1
ATOM 753 C C . ASP A 1 94 ? -8.133 -22.922 -12.125 1 97.44 94 ASP A C 1
ATOM 755 O O . ASP A 1 94 ? -8.289 -22.844 -13.344 1 97.44 94 ASP A O 1
ATOM 759 N N . LYS A 1 95 ? -7.703 -21.906 -11.383 1 97.06 95 LYS A N 1
ATOM 760 C CA . LYS A 1 95 ? -7.617 -20.562 -11.961 1 97.06 95 LYS A CA 1
ATOM 761 C C . LYS A 1 95 ? -6.508 -20.484 -13.008 1 97.06 95 LYS A C 1
ATOM 763 O O . LYS A 1 95 ? -6.613 -19.734 -13.977 1 97.06 95 LYS A O 1
ATOM 768 N N . PHE A 1 96 ? -5.516 -21.234 -12.812 1 97.81 96 PHE A N 1
ATOM 769 C CA . PHE A 1 96 ? -4.426 -21.219 -13.773 1 97.81 96 PHE A CA 1
ATOM 770 C C . PHE A 1 96 ? -4.855 -21.859 -15.086 1 97.81 96 PHE A C 1
ATOM 772 O O . PHE A 1 96 ? -4.359 -21.5 -16.156 1 97.81 96 PHE A O 1
ATOM 779 N N . ALA A 1 97 ? -5.777 -22.781 -15.07 1 97.62 97 ALA A N 1
ATOM 780 C CA . ALA A 1 97 ? -6.293 -23.422 -16.281 1 97.62 97 ALA A CA 1
ATOM 781 C C . ALA A 1 97 ? -7.176 -22.453 -17.078 1 97.62 97 ALA A C 1
ATOM 783 O O . ALA A 1 97 ? -7.434 -22.688 -18.266 1 97.62 97 ALA A O 1
ATOM 784 N N . HIS A 1 98 ? -7.633 -21.375 -16.516 1 97.12 98 HIS A N 1
ATOM 785 C CA . HIS A 1 98 ? -8.594 -20.469 -17.156 1 97.12 98 HIS A CA 1
ATOM 786 C C . HIS A 1 98 ? -7.977 -19.109 -17.422 1 97.12 98 HIS A C 1
ATOM 788 O O . HIS A 1 98 ? -8.695 -18.141 -17.703 1 97.12 98 HIS A O 1
ATOM 794 N N . THR A 1 99 ? -6.715 -19.016 -17.234 1 97.69 99 THR A N 1
ATOM 795 C CA . THR A 1 99 ? -6.012 -17.766 -17.469 1 97.69 99 THR A CA 1
ATOM 796 C C . THR A 1 99 ? -4.789 -17.984 -18.344 1 97.69 99 THR A C 1
ATOM 798 O O . THR A 1 99 ? -4.488 -19.109 -18.734 1 97.69 99 THR A O 1
ATOM 801 N N . SER A 1 100 ? -4.164 -16.922 -18.719 1 98 100 SER A N 1
ATOM 802 C CA . SER A 1 100 ? -2.967 -17 -19.547 1 98 100 SER A CA 1
ATOM 803 C C . SER A 1 100 ? -1.705 -17.047 -18.688 1 98 100 SER A C 1
ATOM 805 O O . SER A 1 100 ? -0.593 -16.922 -19.203 1 98 100 SER A O 1
ATOM 807 N N . PHE A 1 101 ? -1.904 -17.188 -17.344 1 97.81 101 PHE A N 1
ATOM 808 C CA . PHE A 1 101 ? -0.768 -17.266 -16.438 1 97.81 101 PHE A CA 1
ATOM 809 C C . PHE A 1 101 ? -0.148 -18.672 -16.484 1 97.81 101 PHE A C 1
ATOM 811 O O . PHE A 1 101 ? -0.863 -19.672 -16.469 1 97.81 101 PHE A O 1
ATOM 818 N N . HIS A 1 102 ? 1.17 -18.703 -16.578 1 97.81 102 HIS A N 1
ATOM 819 C CA . HIS A 1 102 ? 1.937 -19.938 -16.469 1 97.81 102 HIS A CA 1
ATOM 820 C C . HIS A 1 102 ? 2.832 -19.922 -15.234 1 97.81 102 HIS A C 1
ATOM 822 O O . HIS A 1 102 ? 3.275 -18.859 -14.789 1 97.81 102 HIS A O 1
ATOM 828 N N . LEU A 1 103 ? 3.035 -21.109 -14.727 1 97.44 103 LEU A N 1
ATOM 829 C CA . LEU A 1 103 ? 3.885 -21.234 -13.547 1 97.44 103 LEU A CA 1
ATOM 830 C C . LEU A 1 103 ? 5.32 -21.547 -13.945 1 97.44 103 LEU A C 1
ATOM 832 O O . LEU A 1 103 ? 5.559 -22.203 -14.961 1 97.44 103 LEU A O 1
ATOM 836 N N . GLU A 1 104 ? 6.246 -21.016 -13.227 1 96.38 104 GLU A N 1
ATOM 837 C CA . GLU A 1 104 ? 7.66 -21.281 -13.461 1 96.38 104 GLU A CA 1
ATOM 838 C C . GLU A 1 104 ? 8.398 -21.531 -12.156 1 96.38 104 GLU A C 1
ATOM 840 O O . GLU A 1 104 ? 7.895 -21.219 -11.078 1 96.38 104 GLU A O 1
ATOM 845 N N . ASN A 1 105 ? 9.57 -22.141 -12.305 1 94.94 105 ASN A N 1
ATOM 846 C CA . ASN A 1 105 ? 10.5 -22.312 -11.195 1 94.94 105 ASN A CA 1
ATOM 847 C C . ASN A 1 105 ? 11.672 -21.344 -11.289 1 94.94 105 ASN A C 1
ATOM 849 O O . ASN A 1 105 ? 12.344 -21.266 -12.32 1 94.94 105 ASN A O 1
ATOM 853 N N . LEU A 1 106 ? 11.984 -20.531 -10.242 1 93.06 106 LEU A N 1
ATOM 854 C CA . LEU A 1 106 ? 13.055 -19.531 -10.281 1 93.06 106 LEU A CA 1
ATOM 855 C C . LEU A 1 106 ? 14.234 -19.969 -9.414 1 93.06 106 LEU A C 1
ATOM 857 O O . LEU A 1 106 ? 14.977 -19.125 -8.906 1 93.06 106 LEU A O 1
ATOM 861 N N . GLY A 1 107 ? 14.523 -21.219 -9.188 1 83.75 107 GLY A N 1
ATOM 862 C CA . GLY A 1 107 ? 15.773 -21.656 -8.578 1 83.75 107 GLY A CA 1
ATOM 863 C C . GLY A 1 107 ? 15.586 -22.234 -7.188 1 83.75 107 GLY A C 1
ATOM 864 O O . GLY A 1 107 ? 16.453 -22.953 -6.684 1 83.75 107 GLY A O 1
ATOM 865 N N . ASN A 1 108 ? 14.594 -21.844 -6.457 1 90.56 108 ASN A N 1
ATOM 866 C CA . ASN A 1 108 ? 14.344 -22.359 -5.117 1 90.56 108 ASN A CA 1
ATOM 867 C C . ASN A 1 108 ? 13.273 -23.453 -5.133 1 90.56 108 ASN A C 1
ATOM 869 O O . ASN A 1 108 ? 12.094 -23.172 -5.32 1 90.56 108 ASN A O 1
ATOM 873 N N . GLU A 1 109 ? 13.734 -24.656 -4.922 1 90.88 109 GLU A N 1
ATOM 874 C CA . GLU A 1 109 ? 12.859 -25.812 -5.062 1 90.88 109 GLU A CA 1
ATOM 875 C C . GLU A 1 109 ? 11.711 -25.766 -4.059 1 90.88 109 GLU A C 1
ATOM 877 O O . GLU A 1 109 ? 10.641 -26.312 -4.312 1 90.88 109 GLU A O 1
ATOM 882 N N . GLN A 1 110 ? 11.953 -25.156 -2.936 1 92.38 110 GLN A N 1
ATOM 883 C CA . GLN A 1 110 ? 10.914 -25 -1.927 1 92.38 110 GLN A CA 1
ATOM 884 C C . GLN A 1 110 ? 9.703 -24.25 -2.484 1 92.38 110 GLN A C 1
ATOM 886 O O . GLN A 1 110 ? 8.578 -24.453 -2.031 1 92.38 110 GLN A O 1
ATOM 891 N N . TYR A 1 111 ? 9.977 -23.422 -3.432 1 95.5 111 TYR A N 1
ATOM 892 C CA . TYR A 1 111 ? 8.938 -22.594 -4.012 1 95.5 111 TYR A CA 1
ATOM 893 C C . TYR A 1 111 ? 8.625 -23.016 -5.441 1 95.5 111 TYR A C 1
ATOM 895 O O . TYR A 1 111 ? 8.18 -22.203 -6.258 1 95.5 111 TYR A O 1
ATOM 903 N N . ARG A 1 112 ? 8.812 -24.234 -5.691 1 89.75 112 ARG A N 1
ATOM 904 C CA . ARG A 1 112 ? 8.672 -24.766 -7.043 1 89.75 112 ARG A CA 1
ATOM 905 C C . ARG A 1 112 ? 7.258 -24.531 -7.574 1 89.75 112 ARG A C 1
ATOM 907 O O . ARG A 1 112 ? 6.277 -24.844 -6.895 1 89.75 112 ARG A O 1
ATOM 914 N N . ASN A 1 113 ? 7.219 -23.984 -8.672 1 92.19 113 ASN A N 1
ATOM 915 C CA . ASN A 1 113 ? 6.012 -23.781 -9.469 1 92.19 113 ASN A CA 1
ATOM 916 C C . ASN A 1 113 ? 5.02 -22.859 -8.758 1 92.19 113 ASN A C 1
ATOM 918 O O . ASN A 1 113 ? 3.809 -23.062 -8.852 1 92.19 113 ASN A O 1
ATOM 922 N N . LEU A 1 114 ? 5.453 -21.891 -8.008 1 97.31 114 LEU A N 1
ATOM 923 C CA . LEU A 1 114 ? 4.555 -20.938 -7.375 1 97.31 114 LEU A CA 1
ATOM 924 C C . LEU A 1 114 ? 4.645 -19.578 -8.055 1 97.31 114 LEU A C 1
ATOM 926 O O . LEU A 1 114 ? 3.789 -18.703 -7.844 1 97.31 114 LEU A O 1
ATOM 930 N N . SER A 1 115 ? 5.703 -19.438 -8.898 1 98 115 SER A N 1
ATOM 931 C CA . SER A 1 115 ? 5.957 -18.156 -9.555 1 98 115 SER A CA 1
ATOM 932 C C . SER A 1 115 ? 5.207 -18.047 -10.875 1 98 115 SER A C 1
ATOM 934 O O . SER A 1 115 ? 5.141 -19.016 -11.633 1 98 115 SER A O 1
ATOM 936 N N . ILE A 1 116 ? 4.684 -16.922 -11.156 1 98.19 116 ILE A N 1
ATOM 937 C CA . ILE A 1 116 ? 3.969 -16.672 -12.398 1 98.19 116 ILE A CA 1
ATOM 938 C C . ILE A 1 116 ? 4.93 -16.125 -13.445 1 98.19 116 ILE A C 1
ATOM 940 O O . ILE A 1 116 ? 5.566 -15.086 -13.227 1 98.19 116 ILE A O 1
ATOM 944 N N . CYS A 1 117 ? 4.973 -16.672 -14.617 1 97.62 117 CYS A N 1
ATOM 945 C CA . CYS A 1 117 ? 5.875 -16.312 -15.703 1 97.62 117 CYS A CA 1
ATOM 946 C C . CYS A 1 117 ? 5.645 -14.867 -16.141 1 97.62 117 CYS A C 1
ATOM 948 O O . CYS A 1 117 ? 6.598 -14.133 -16.391 1 97.62 117 CYS A O 1
ATOM 950 N N . GLU A 1 118 ? 4.434 -14.469 -16.25 1 97.31 118 GLU A N 1
ATOM 951 C CA . GLU A 1 118 ? 4.043 -13.195 -16.844 1 97.31 118 GLU A CA 1
ATOM 952 C C . GLU A 1 118 ? 4.23 -12.039 -15.867 1 97.31 118 GLU A C 1
ATOM 954 O O . GLU A 1 118 ? 4.027 -10.883 -16.219 1 97.31 118 GLU A O 1
ATOM 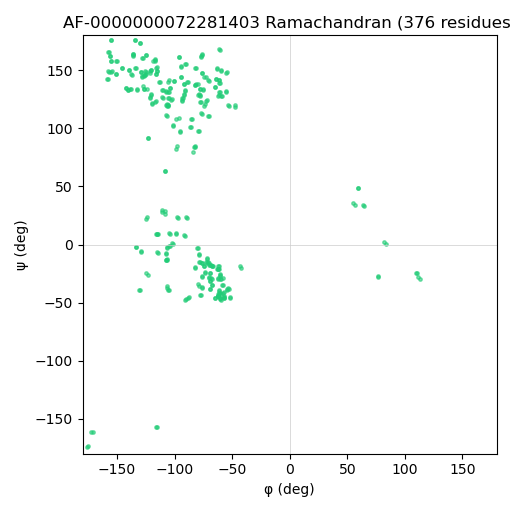959 N N . SER A 1 119 ? 4.645 -12.344 -14.625 1 96.5 119 SER A N 1
ATOM 960 C CA . SER A 1 119 ? 4.844 -11.297 -13.633 1 96.5 119 SER A CA 1
ATOM 961 C C . SER A 1 119 ? 6.133 -10.523 -13.891 1 96.5 119 SER A C 1
ATOM 963 O O . SER A 1 119 ? 7.098 -11.078 -14.414 1 96.5 119 SER A O 1
ATOM 965 N N . ILE A 1 120 ? 6.105 -9.258 -13.562 1 94.38 120 ILE A N 1
ATOM 966 C CA . ILE A 1 120 ? 7.285 -8.414 -13.711 1 94.38 120 ILE A CA 1
ATOM 967 C C . ILE A 1 120 ? 8.281 -8.711 -12.594 1 94.38 120 ILE A C 1
ATOM 969 O O . ILE A 1 120 ? 9.492 -8.578 -12.781 1 94.38 120 ILE A O 1
ATOM 973 N N . ALA A 1 121 ? 7.816 -9.172 -11.445 1 96.31 121 ALA A N 1
ATOM 974 C CA . ALA A 1 121 ? 8.633 -9.508 -10.281 1 96.31 121 ALA A CA 1
ATOM 975 C C . ALA A 1 121 ? 7.984 -10.609 -9.453 1 96.31 121 ALA A C 1
ATOM 977 O O . ALA A 1 121 ? 6.777 -10.836 -9.539 1 96.31 121 ALA A O 1
ATOM 978 N N . VAL A 1 122 ? 8.805 -11.281 -8.688 1 97.94 122 VAL A N 1
ATOM 979 C CA . VAL A 1 122 ? 8.375 -12.375 -7.824 1 97.94 122 VAL A CA 1
ATOM 980 C C . VAL A 1 122 ? 9.148 -12.328 -6.508 1 97.94 122 VAL A C 1
ATOM 982 O O . VAL A 1 122 ? 10.359 -12.109 -6.504 1 97.94 122 VAL A O 1
ATOM 985 N N . LEU A 1 123 ? 8.445 -12.484 -5.422 1 98.06 123 LEU A N 1
ATOM 986 C CA . LEU A 1 123 ? 9.055 -12.633 -4.109 1 98.06 123 LEU A CA 1
ATOM 987 C C . LEU A 1 123 ? 8.68 -13.969 -3.479 1 98.06 123 LEU A C 1
ATOM 989 O O . LEU A 1 123 ? 7.496 -14.289 -3.357 1 98.06 123 LEU A O 1
ATOM 993 N N . HIS A 1 124 ? 9.68 -14.781 -3.17 1 98.56 124 HIS A N 1
ATOM 994 C CA . HIS A 1 124 ? 9.461 -15.977 -2.365 1 98.56 124 HIS A CA 1
ATOM 995 C C . HIS A 1 124 ? 9.352 -15.633 -0.883 1 98.56 124 HIS A C 1
ATOM 997 O O . HIS A 1 124 ? 10.234 -14.969 -0.331 1 98.56 124 HIS A O 1
ATOM 1003 N N . MET A 1 125 ? 8.258 -16.172 -0.283 1 98.56 125 MET A N 1
ATOM 1004 C CA . MET A 1 125 ? 7.91 -15.703 1.059 1 98.56 125 MET A CA 1
ATOM 1005 C C . MET A 1 125 ? 7.801 -16.875 2.025 1 98.56 125 MET A C 1
ATOM 1007 O O . MET A 1 125 ? 7.332 -17.953 1.651 1 98.56 125 MET A O 1
ATOM 1011 N N . LYS A 1 126 ? 8.172 -16.625 3.225 1 98.69 126 LYS A N 1
ATOM 1012 C CA . LYS A 1 126 ? 7.902 -17.516 4.34 1 98.69 126 LYS A CA 1
ATOM 1013 C C . LYS A 1 126 ? 7.074 -16.828 5.418 1 98.69 126 LYS A C 1
ATOM 1015 O O . LYS A 1 126 ? 7.449 -15.758 5.902 1 98.69 126 LYS A O 1
ATOM 1020 N N . VAL A 1 127 ? 5.961 -17.453 5.859 1 98.69 127 VAL A N 1
ATOM 1021 C CA . VAL A 1 127 ? 5.094 -16.859 6.867 1 98.69 127 VAL A CA 1
ATOM 1022 C C . VAL A 1 127 ? 5.871 -16.672 8.172 1 98.69 127 VAL A C 1
ATOM 1024 O O . VAL A 1 127 ? 6.52 -17.609 8.648 1 98.69 127 VAL A O 1
ATOM 1027 N N . SER A 1 128 ? 5.809 -15.492 8.656 1 98.12 128 SER A N 1
ATOM 1028 C CA . SER A 1 128 ? 6.457 -15.18 9.93 1 98.12 128 SER A CA 1
ATOM 1029 C C . SER A 1 128 ? 5.438 -15.055 11.055 1 98.12 128 SER A C 1
ATOM 1031 O O . SER A 1 128 ? 5.707 -15.445 12.188 1 98.12 128 SER A O 1
ATOM 1033 N N . LYS A 1 129 ? 4.32 -14.469 10.781 1 97.44 129 LYS A N 1
ATOM 1034 C CA . LYS A 1 129 ? 3.277 -14.203 11.766 1 97.44 129 LYS A CA 1
ATOM 1035 C C . LYS A 1 129 ? 1.917 -14.023 11.102 1 97.44 129 LYS A C 1
ATOM 1037 O O . LYS A 1 129 ? 1.83 -13.484 9.992 1 97.44 129 LYS A O 1
ATOM 1042 N N . VAL A 1 130 ? 0.87 -14.547 11.781 1 98.06 130 VAL A N 1
ATOM 1043 C CA . VAL A 1 130 ? -0.502 -14.312 11.344 1 98.06 130 VAL A CA 1
ATOM 1044 C C . VAL A 1 130 ? -1.291 -13.633 12.461 1 98.06 130 VAL A C 1
ATOM 1046 O O . VAL A 1 130 ? -1.282 -14.102 13.602 1 98.06 130 VAL A O 1
ATOM 1049 N N . VAL A 1 131 ? -1.894 -12.539 12.18 1 96.75 131 VAL A N 1
ATOM 1050 C CA . VAL A 1 131 ? -2.74 -11.82 13.125 1 96.75 131 VAL A CA 1
ATOM 1051 C C . VAL A 1 131 ? -4.176 -11.789 12.609 1 96.75 131 VAL A C 1
ATOM 1053 O O . VAL A 1 131 ? -4.438 -11.312 11.5 1 96.75 131 VAL A O 1
ATOM 1056 N N . MET A 1 132 ? -5.102 -12.305 13.438 1 96 132 MET A N 1
ATOM 1057 C CA . MET A 1 132 ? -6.516 -12.195 13.086 1 96 132 MET A CA 1
ATOM 1058 C C . MET A 1 132 ? -7.043 -10.797 13.375 1 96 132 MET A C 1
ATOM 1060 O O . MET A 1 132 ? -6.809 -10.258 14.461 1 96 132 MET A O 1
ATOM 1064 N N . VAL A 1 133 ? -7.695 -10.18 12.305 1 95 133 VAL A N 1
ATOM 1065 C CA . VAL A 1 133 ? -8.195 -8.82 12.453 1 95 133 VAL A CA 1
ATOM 1066 C C . VAL A 1 133 ? -9.672 -8.766 12.055 1 95 133 VAL A C 1
ATOM 1068 O O . VAL A 1 133 ? -10.164 -9.648 11.344 1 95 133 VAL A O 1
ATOM 1071 N N . ALA A 1 134 ? -10.312 -7.723 12.523 1 89.75 134 ALA A N 1
ATOM 1072 C CA . ALA A 1 134 ? -11.742 -7.574 12.258 1 89.75 134 ALA A CA 1
ATOM 1073 C C . ALA A 1 134 ? -12 -7.379 10.766 1 89.75 134 ALA A C 1
ATOM 1075 O O . ALA A 1 134 ? -11.25 -6.684 10.086 1 89.75 134 ALA A O 1
ATOM 1076 N N . ASP A 1 135 ? -13 -8.102 10.344 1 87.75 135 ASP A N 1
ATOM 1077 C CA . ASP A 1 135 ? -13.477 -7.965 8.969 1 87.75 135 ASP A CA 1
ATOM 1078 C C . ASP A 1 135 ? -14.914 -7.445 8.945 1 87.75 135 ASP A C 1
ATOM 1080 O O . ASP A 1 135 ? -15.359 -6.781 9.883 1 87.75 135 ASP A O 1
ATOM 1084 N N . GLU A 1 136 ? -15.555 -7.77 7.805 1 76.62 136 GLU A N 1
ATOM 1085 C CA . GLU A 1 136 ? -16.984 -7.449 7.727 1 76.62 136 GLU A CA 1
ATOM 1086 C C . GLU A 1 136 ? -17.797 -8.383 8.602 1 76.62 136 GLU A C 1
ATOM 1088 O O . GLU A 1 136 ? -17.5 -9.578 8.711 1 76.62 136 GLU A O 1
ATOM 1093 N N . CYS A 1 137 ? -18.828 -7.941 9.219 1 70.56 137 CYS A N 1
ATOM 1094 C CA . CYS A 1 137 ? -19.891 -8.656 9.93 1 70.56 137 CYS A CA 1
ATOM 1095 C C . CYS A 1 137 ? -19.297 -9.57 11 1 70.56 137 CYS A C 1
ATOM 1097 O O . CYS A 1 137 ? -19.734 -10.719 11.148 1 70.56 137 CYS A O 1
ATOM 1099 N N . GLU A 1 138 ? -18.297 -9.141 11.57 1 78 138 GLU A N 1
ATOM 1100 C CA . GLU A 1 138 ? -17.766 -9.875 12.719 1 78 138 GLU A CA 1
ATOM 1101 C C . GLU A 1 138 ? -16.859 -11.023 12.273 1 78 138 GLU A C 1
ATOM 1103 O O . GLU A 1 138 ? -16.469 -11.859 13.086 1 78 138 GLU A O 1
ATOM 1108 N N . LEU A 1 139 ? -16.688 -11.172 11.109 1 87.69 139 LEU A N 1
ATOM 1109 C CA . LEU A 1 139 ? -15.719 -12.172 10.672 1 87.69 139 LEU A CA 1
ATOM 1110 C C . LEU A 1 139 ? -14.289 -11.672 10.859 1 87.69 139 LEU A C 1
ATOM 1112 O O . LEU A 1 139 ? -14.078 -10.508 11.203 1 87.69 139 LEU A O 1
ATOM 1116 N N . GLN A 1 140 ? -13.398 -12.719 10.805 1 92.31 140 GLN A N 1
ATOM 1117 C CA . GLN A 1 140 ? -12 -12.359 10.984 1 92.31 140 GLN A CA 1
ATOM 1118 C C . GLN A 1 140 ? -11.219 -12.531 9.688 1 92.31 140 GLN A C 1
ATOM 1120 O O . GLN A 1 140 ? -11.422 -13.508 8.961 1 92.31 140 GLN A O 1
ATOM 1125 N N . SER A 1 141 ? -10.445 -11.523 9.359 1 96.19 141 SER A N 1
ATOM 1126 C CA . SER A 1 141 ? -9.477 -11.562 8.266 1 96.19 141 SER A CA 1
ATOM 1127 C C . SER A 1 141 ? -8.086 -11.906 8.773 1 96.19 141 SER A C 1
ATOM 1129 O O . SER A 1 141 ? -7.832 -11.875 9.977 1 96.19 141 SER A O 1
ATOM 1131 N N . ARG A 1 142 ? -7.223 -12.336 7.922 1 97.31 142 ARG A N 1
ATOM 1132 C CA . ARG A 1 142 ? -5.855 -12.703 8.273 1 97.31 142 ARG A CA 1
ATOM 1133 C C . ARG A 1 142 ? -4.863 -11.664 7.762 1 97.31 142 ARG A C 1
ATOM 1135 O O . ARG A 1 142 ? -4.727 -11.469 6.551 1 97.31 142 ARG A O 1
ATOM 1142 N N . LEU A 1 143 ? -4.305 -10.992 8.664 1 98 143 LEU A N 1
ATOM 1143 C CA . LEU A 1 143 ? -3.113 -10.219 8.336 1 98 143 LEU A CA 1
ATOM 1144 C C . LEU A 1 143 ? -1.857 -11.078 8.43 1 98 143 LEU A C 1
ATOM 1146 O O . LEU A 1 143 ? -1.414 -11.406 9.539 1 98 143 LEU A O 1
ATOM 1150 N N . ILE A 1 144 ? -1.252 -11.43 7.305 1 98.62 144 ILE A N 1
ATOM 1151 C CA . ILE A 1 144 ? -0.13 -12.359 7.27 1 98.62 144 ILE A CA 1
ATOM 1152 C C . ILE A 1 144 ? 1.166 -11.594 7.008 1 98.62 144 ILE A C 1
ATOM 1154 O O . ILE A 1 144 ? 1.288 -10.891 6.004 1 98.62 144 ILE A O 1
ATOM 1158 N N . PHE A 1 145 ? 2.068 -11.711 7.941 1 98.31 145 PHE A N 1
ATOM 1159 C CA . PHE A 1 145 ? 3.426 -11.211 7.777 1 98.31 145 PHE A CA 1
ATOM 1160 C C . PHE A 1 145 ? 4.348 -12.305 7.25 1 98.31 145 PHE A C 1
ATOM 1162 O O . PHE A 1 145 ? 4.383 -13.406 7.793 1 98.31 145 PHE A O 1
ATOM 1169 N N . GLY A 1 146 ? 4.996 -12.008 6.195 1 98.56 146 GLY A N 1
ATOM 1170 C CA . GLY A 1 146 ? 5.949 -12.945 5.629 1 98.56 146 GLY A CA 1
ATOM 1171 C C . GLY A 1 146 ? 7.355 -12.383 5.539 1 98.56 146 GLY A C 1
ATOM 1172 O O . GLY A 1 146 ? 7.539 -11.18 5.355 1 98.56 146 GLY A O 1
ATOM 1173 N N . GLU A 1 147 ? 8.312 -13.234 5.656 1 98.38 147 GLU A N 1
ATOM 1174 C CA . GLU A 1 147 ? 9.719 -12.922 5.422 1 98.38 147 GLU A CA 1
ATOM 1175 C C . GLU A 1 147 ? 10.109 -13.172 3.971 1 98.38 147 GLU A C 1
ATOM 1177 O O . GLU A 1 147 ? 9.766 -14.211 3.4 1 98.38 147 GLU A O 1
ATOM 1182 N N . ILE A 1 148 ? 10.781 -12.227 3.367 1 98.06 148 ILE A N 1
ATOM 1183 C CA . ILE A 1 148 ? 11.281 -12.414 2.01 1 98.06 148 ILE A CA 1
ATOM 1184 C C . ILE A 1 148 ? 12.469 -13.367 2.023 1 98.06 148 ILE A C 1
ATOM 1186 O O . ILE A 1 148 ? 13.484 -13.094 2.678 1 98.06 148 ILE A O 1
ATOM 1190 N N . VAL A 1 149 ? 12.359 -14.414 1.347 1 98.12 149 VAL A N 1
ATOM 1191 C CA . VAL A 1 149 ? 13.422 -15.406 1.279 1 98.12 149 VAL A CA 1
ATOM 1192 C C . VAL A 1 149 ? 14.344 -15.102 0.101 1 98.12 149 VAL A C 1
ATOM 1194 O O . VAL A 1 149 ? 15.57 -15.125 0.24 1 98.12 149 VAL A O 1
ATOM 1197 N N . ASP A 1 150 ? 13.805 -14.852 -1.035 1 97.38 150 ASP A N 1
ATOM 1198 C CA . ASP A 1 150 ? 14.477 -14.359 -2.232 1 97.38 150 ASP A CA 1
ATOM 1199 C C . ASP A 1 150 ? 13.5 -13.656 -3.166 1 97.38 150 ASP A C 1
ATOM 1201 O O . ASP A 1 150 ? 12.289 -13.68 -2.936 1 97.38 150 ASP A O 1
ATOM 1205 N N . ALA A 1 151 ? 14.031 -12.953 -4.094 1 97.56 151 ALA A N 1
ATOM 1206 C CA . ALA A 1 151 ? 13.219 -12.141 -4.996 1 97.56 151 ALA A CA 1
ATOM 1207 C C . ALA A 1 151 ? 13.828 -12.094 -6.395 1 97.56 151 ALA A C 1
ATOM 1209 O O . ALA A 1 151 ? 15.047 -12.195 -6.551 1 97.56 151 ALA A O 1
ATOM 1210 N N . TYR A 1 152 ? 12.969 -11.93 -7.324 1 97.56 152 TYR A N 1
ATOM 1211 C CA . TYR A 1 152 ? 13.344 -11.938 -8.734 1 97.56 152 TYR A CA 1
ATOM 1212 C C . TYR A 1 152 ? 12.586 -10.859 -9.5 1 97.56 152 TYR A C 1
ATOM 1214 O O . TYR A 1 152 ? 11.445 -10.531 -9.164 1 97.56 152 TYR A O 1
ATOM 1222 N N . VAL A 1 153 ? 13.18 -10.328 -10.562 1 97.19 153 VAL A N 1
ATOM 1223 C CA . VAL A 1 153 ? 12.539 -9.258 -11.328 1 97.19 153 VAL A CA 1
ATOM 1224 C C . VAL A 1 153 ? 12.992 -9.312 -12.781 1 97.19 153 VAL A C 1
ATOM 1226 O O . VAL A 1 153 ? 14.078 -9.812 -13.078 1 97.19 153 VAL A O 1
ATOM 1229 N N . ASP A 1 154 ? 12.078 -8.938 -13.648 1 96.06 154 ASP A N 1
ATOM 1230 C CA . ASP A 1 154 ? 12.469 -8.711 -15.039 1 96.06 154 ASP A CA 1
ATOM 1231 C C . ASP A 1 154 ? 13.625 -7.723 -15.125 1 96.06 154 ASP A C 1
ATOM 1233 O O . ASP A 1 154 ? 13.484 -6.551 -14.766 1 96.06 154 ASP A O 1
ATOM 1237 N N . PRO A 1 155 ? 14.734 -8.148 -15.68 1 95.06 155 PRO A N 1
ATOM 1238 C CA . PRO A 1 155 ? 15.922 -7.285 -15.656 1 95.06 155 PRO A CA 1
ATOM 1239 C C . PRO A 1 155 ? 15.758 -6.035 -16.516 1 95.06 155 PRO A C 1
ATOM 1241 O O . PRO A 1 155 ? 16.5 -5.062 -16.344 1 95.06 155 PRO A O 1
ATOM 1244 N N . CYS A 1 156 ? 14.82 -6.004 -17.438 1 93.75 156 CYS A N 1
ATOM 1245 C CA . CYS A 1 156 ? 14.586 -4.832 -18.281 1 93.75 156 CYS A CA 1
ATOM 1246 C C . CYS A 1 156 ? 13.852 -3.746 -17.5 1 93.75 156 CYS A C 1
ATOM 1248 O O . CYS A 1 156 ? 13.844 -2.584 -17.906 1 93.75 156 CYS A O 1
ATOM 1250 N N . ALA A 1 157 ? 13.289 -4.109 -16.406 1 89.81 157 ALA A N 1
ATOM 1251 C CA . ALA A 1 157 ? 12.438 -3.17 -15.672 1 89.81 157 ALA A CA 1
ATOM 1252 C C . ALA A 1 157 ? 13.133 -2.688 -14.398 1 89.81 157 ALA A C 1
ATOM 1254 O O . ALA A 1 157 ? 12.594 -1.844 -13.672 1 89.81 157 ALA A O 1
ATOM 1255 N N . PHE A 1 158 ? 14.242 -3.227 -14.055 1 90.69 158 PHE A N 1
ATOM 1256 C CA . PHE A 1 158 ? 14.906 -2.988 -12.781 1 90.69 158 PHE A CA 1
ATOM 1257 C C . PHE A 1 158 ? 16.422 -2.852 -12.977 1 90.69 158 PHE A C 1
ATOM 1259 O O . PHE A 1 158 ? 17.031 -3.65 -13.688 1 90.69 158 PHE A O 1
ATOM 1266 N N . ASP A 1 159 ? 17.047 -1.875 -12.398 1 90.75 159 ASP A N 1
ATOM 1267 C CA . ASP A 1 159 ? 18.453 -1.601 -12.664 1 90.75 159 ASP A CA 1
ATOM 1268 C C . ASP A 1 159 ? 19.344 -2.189 -11.57 1 90.75 159 ASP A C 1
ATOM 1270 O O . ASP A 1 159 ? 20.531 -1.841 -11.469 1 90.75 159 ASP A O 1
ATOM 1274 N N . GLY A 1 160 ? 18.781 -2.98 -10.688 1 90.38 160 GLY A N 1
ATOM 1275 C CA . GLY A 1 160 ? 19.531 -3.555 -9.578 1 90.38 160 GLY A CA 1
ATOM 1276 C C . GLY A 1 160 ? 19.125 -2.973 -8.234 1 90.38 160 GLY A C 1
ATOM 1277 O O . GLY A 1 160 ? 19.359 -3.586 -7.191 1 90.38 160 GLY A O 1
ATOM 1278 N N . GLU A 1 161 ? 18.594 -1.786 -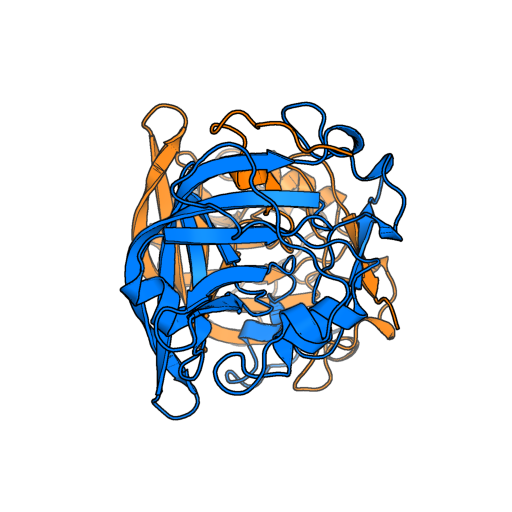8.297 1 87.62 161 GLU A N 1
ATOM 1279 C CA . GLU A 1 161 ? 18.203 -1.119 -7.062 1 87.62 161 GLU A CA 1
ATOM 1280 C C . GLU A 1 161 ? 16.781 -0.58 -7.16 1 87.62 161 GLU A C 1
ATOM 1282 O O . GLU A 1 161 ? 16.016 -0.656 -6.195 1 87.62 161 GLU A O 1
ATOM 1287 N N . PHE A 1 162 ? 16.469 -0.05 -8.367 1 86.12 162 PHE A N 1
ATOM 1288 C CA . PHE A 1 162 ? 15.172 0.607 -8.555 1 86.12 162 PHE A CA 1
ATOM 1289 C C . PHE A 1 162 ? 14.508 0.146 -9.844 1 86.12 162 PHE A C 1
ATOM 1291 O O . PHE A 1 162 ? 15.188 -0.14 -10.828 1 86.12 162 PHE A O 1
ATOM 1298 N N . TYR A 1 163 ? 13.125 0.192 -9.828 1 85.06 163 TYR A N 1
ATOM 1299 C CA . TYR A 1 163 ? 12.375 0.05 -11.07 1 85.06 163 TYR A CA 1
ATOM 1300 C C . TYR A 1 163 ? 12.711 1.168 -12.047 1 85.06 163 TYR A C 1
ATOM 1302 O O . TYR A 1 163 ? 12.852 2.328 -11.648 1 85.06 163 TYR A O 1
ATOM 1310 N N . GLN A 1 164 ? 12.836 0.818 -13.234 1 83.25 164 GLN A N 1
ATOM 1311 C CA . GLN A 1 164 ? 12.969 1.778 -14.32 1 83.25 164 GLN A CA 1
ATOM 1312 C C . GLN A 1 164 ? 11.711 1.825 -15.18 1 83.25 164 GLN A C 1
ATOM 1314 O O . GLN A 1 164 ? 11.758 1.589 -16.391 1 83.25 164 GLN A O 1
ATOM 1319 N N . LEU A 1 165 ? 10.602 2.23 -14.578 1 80.62 165 LEU A N 1
ATOM 1320 C CA . LEU A 1 165 ? 9.289 2.098 -15.203 1 80.62 165 LEU A CA 1
ATOM 1321 C C . LEU A 1 165 ? 9.117 3.115 -16.328 1 80.62 165 LEU A C 1
ATOM 1323 O O . LEU A 1 165 ? 8.25 2.953 -17.188 1 80.62 165 LEU A O 1
ATOM 1327 N N . ASN A 1 166 ? 9.852 4.195 -16.281 1 75.75 166 ASN A N 1
ATOM 1328 C CA . ASN A 1 166 ? 9.836 5.156 -17.375 1 75.75 166 ASN A CA 1
ATOM 1329 C C . ASN A 1 166 ? 10.336 4.531 -18.672 1 75.75 166 ASN A C 1
ATOM 1331 O O . ASN A 1 166 ? 10.047 5.035 -19.766 1 75.75 166 ASN A O 1
ATOM 1335 N N . LYS A 1 167 ? 11.07 3.459 -18.594 1 82 167 LYS A N 1
ATOM 1336 C CA . LYS A 1 167 ? 11.641 2.787 -19.766 1 82 167 LYS A CA 1
ATOM 1337 C C . LYS A 1 167 ? 10.836 1.542 -20.125 1 82 167 LYS A C 1
ATOM 1339 O O . LYS A 1 167 ? 11.227 0.785 -21.016 1 82 167 LYS A O 1
ATOM 1344 N N . VAL A 1 168 ? 9.82 1.316 -19.375 1 83.69 168 VAL A N 1
ATOM 1345 C CA . VAL A 1 168 ? 8.977 0.144 -19.578 1 83.69 168 VAL A CA 1
ATOM 1346 C C . VAL A 1 168 ? 7.66 0.562 -20.219 1 83.69 168 VAL A C 1
ATOM 1348 O O . VAL A 1 168 ? 7.062 1.572 -19.844 1 83.69 168 VAL A O 1
ATOM 1351 N N . ILE A 1 169 ? 7.207 -0.103 -21.281 1 86.75 169 ILE A N 1
ATOM 1352 C CA . ILE A 1 169 ? 5.941 0.221 -21.922 1 86.75 169 ILE A CA 1
ATOM 1353 C C . ILE A 1 169 ? 4.797 0.073 -20.922 1 86.75 169 ILE A C 1
ATOM 1355 O O . ILE A 1 169 ? 4.898 -0.687 -19.969 1 86.75 169 ILE A O 1
ATOM 1359 N N . GLU A 1 170 ? 3.738 0.831 -21.062 1 82.88 170 GLU A N 1
ATOM 1360 C CA . GLU A 1 170 ? 2.623 0.907 -20.109 1 82.88 170 GLU A CA 1
ATOM 1361 C C . GLU A 1 170 ? 2.055 -0.478 -19.812 1 82.88 170 GLU A C 1
ATOM 1363 O O . GLU A 1 170 ? 1.745 -0.794 -18.672 1 82.88 170 GLU A O 1
ATOM 1368 N N . GLU A 1 171 ? 1.997 -1.354 -20.828 1 86.5 171 GLU A N 1
ATOM 1369 C CA . GLU A 1 171 ? 1.382 -2.672 -20.688 1 86.5 171 GLU A CA 1
ATOM 1370 C C . GLU A 1 171 ? 2.229 -3.59 -19.812 1 86.5 171 GLU A C 1
ATOM 1372 O O . GLU A 1 171 ? 1.738 -4.605 -19.312 1 86.5 171 GLU A O 1
ATOM 1377 N N . ASP A 1 172 ? 3.467 -3.186 -19.594 1 89.12 172 ASP A N 1
ATOM 1378 C CA . ASP A 1 172 ? 4.375 -4.043 -18.828 1 89.12 172 ASP A CA 1
ATOM 1379 C C . ASP A 1 172 ? 4.574 -3.518 -17.422 1 89.12 172 ASP A C 1
ATOM 1381 O O . ASP A 1 172 ? 5.254 -4.148 -16.609 1 89.12 172 ASP A O 1
ATOM 1385 N N . ARG A 1 173 ? 3.953 -2.418 -17.109 1 85.25 173 ARG A N 1
ATOM 1386 C CA . ARG A 1 173 ? 4.062 -1.845 -15.781 1 85.25 173 ARG A CA 1
ATOM 1387 C C . ARG A 1 173 ? 3.109 -2.535 -14.805 1 85.25 173 ARG A C 1
ATOM 1389 O O . ARG A 1 173 ? 2.1 -3.105 -15.219 1 85.25 173 ARG A O 1
ATOM 1396 N N . PRO A 1 174 ? 3.488 -2.549 -13.516 1 85.5 174 PRO A N 1
ATOM 1397 C CA . PRO A 1 174 ? 2.566 -3.113 -12.523 1 85.5 174 PRO A CA 1
ATOM 1398 C C . PRO A 1 174 ? 1.188 -2.457 -12.562 1 85.5 174 PRO A C 1
ATOM 1400 O O . PRO A 1 174 ? 1.075 -1.265 -12.867 1 85.5 174 PRO A O 1
ATOM 1403 N N . LEU A 1 175 ? 0.16 -3.188 -12.258 1 79.69 175 LEU A N 1
ATOM 1404 C CA . LEU A 1 175 ? -1.224 -2.727 -12.211 1 79.69 175 LEU A CA 1
ATOM 1405 C C . LEU A 1 175 ? -1.593 -2.25 -10.812 1 79.69 175 LEU A C 1
ATOM 1407 O O . LEU A 1 175 ? -1.218 -2.877 -9.812 1 79.69 175 LEU A O 1
ATOM 1411 N N . HIS A 1 176 ? -2.297 -1.161 -10.781 1 75.69 176 HIS A N 1
ATOM 1412 C CA . HIS A 1 176 ? -2.789 -0.625 -9.523 1 75.69 176 HIS A CA 1
ATOM 1413 C C . HIS A 1 176 ? -4.312 -0.63 -9.477 1 75.69 176 HIS A C 1
ATOM 1415 O O . HIS A 1 176 ? -4.969 -0.56 -10.516 1 75.69 176 HIS A O 1
ATOM 1421 N N . CYS A 1 177 ? -4.734 -0.829 -8.281 1 67.12 177 CYS A N 1
ATOM 1422 C CA . CYS A 1 177 ? -6.168 -0.738 -8.039 1 67.12 177 CYS A CA 1
ATOM 1423 C C . CYS A 1 177 ? -6.531 0.584 -7.375 1 67.12 177 CYS A C 1
ATOM 1425 O O . CYS A 1 177 ? -5.805 1.059 -6.496 1 67.12 177 CYS A O 1
ATOM 1427 N N . ILE A 1 178 ? -7.445 1.312 -7.977 1 61.72 178 ILE A N 1
ATOM 1428 C CA . ILE A 1 178 ? -7.902 2.559 -7.371 1 61.72 178 ILE A CA 1
ATOM 1429 C C . ILE A 1 178 ? -9.062 2.275 -6.422 1 61.72 178 ILE A C 1
ATOM 1431 O O . ILE A 1 178 ? -9.195 2.918 -5.379 1 61.72 178 ILE A O 1
ATOM 1435 N N . ASN A 1 179 ? -9.961 1.466 -6.945 1 57.91 179 ASN A N 1
ATOM 1436 C CA . ASN A 1 179 ? -11.102 1.049 -6.133 1 57.91 179 ASN A CA 1
ATOM 1437 C C . ASN A 1 179 ? -11.383 -0.441 -6.293 1 57.91 179 ASN A C 1
ATOM 1439 O O . ASN A 1 179 ? -10.656 -1.146 -6.996 1 57.91 179 ASN A O 1
ATOM 1443 N N . GLU A 1 180 ? -12.141 -1.057 -5.434 1 50.09 180 GLU A N 1
ATOM 1444 C CA . GLU A 1 180 ? -12.523 -2.463 -5.52 1 50.09 180 GLU A CA 1
ATOM 1445 C C . GLU A 1 180 ? -12.906 -2.846 -6.945 1 50.09 180 GLU A C 1
ATOM 1447 O O . GLU A 1 180 ? -12.773 -4.008 -7.34 1 50.09 180 GLU A O 1
ATOM 1452 N N . THR A 1 181 ? -13.188 -1.757 -7.699 1 43.44 181 THR A N 1
ATOM 1453 C CA . THR A 1 181 ? -13.734 -2.107 -9.008 1 43.44 181 THR A CA 1
ATOM 1454 C C . THR A 1 181 ? -12.984 -1.394 -10.125 1 43.44 181 THR A C 1
ATOM 1456 O O . THR A 1 181 ? -13.289 -1.57 -11.305 1 43.44 181 THR A O 1
ATOM 1459 N N . GLY A 1 182 ? -12.141 -0.585 -9.773 1 50.69 182 GLY A N 1
ATOM 1460 C CA . GLY A 1 182 ? -11.469 0.219 -10.781 1 50.69 182 GLY A CA 1
ATOM 1461 C C . GLY A 1 182 ? -9.961 0.149 -10.68 1 50.69 182 GLY A C 1
ATOM 1462 O O . GLY A 1 182 ? -9.406 0.026 -9.586 1 50.69 182 GLY A O 1
ATOM 1463 N N . TYR A 1 183 ? -9.375 -0.001 -11.961 1 48.31 183 TYR A N 1
ATOM 1464 C CA . TYR A 1 183 ? -7.93 -0.179 -12.031 1 48.31 183 TYR A CA 1
ATOM 1465 C C . TYR A 1 183 ? -7.266 1.009 -12.711 1 48.31 183 TYR A C 1
ATOM 1467 O O . TYR A 1 183 ? -7.918 1.758 -13.445 1 48.31 183 TYR A O 1
ATOM 1475 N N . CYS A 1 184 ? -6.129 1.399 -12.18 1 53.62 184 CYS A N 1
ATOM 1476 C CA . CYS A 1 184 ? -5.336 2.455 -12.797 1 53.62 184 CYS A CA 1
ATOM 1477 C C . CYS A 1 184 ? -3.893 2.008 -13 1 53.62 184 CYS A C 1
ATOM 1479 O O . CYS A 1 184 ? -3.477 0.98 -12.461 1 53.62 184 CYS A O 1
ATOM 1481 N N . THR A 1 185 ? -3.332 2.504 -14.141 1 52.53 185 THR A N 1
ATOM 1482 C CA . THR A 1 185 ? -1.896 2.311 -14.305 1 52.53 185 THR A CA 1
ATOM 1483 C C . THR A 1 185 ? -1.123 3.527 -13.805 1 52.53 185 THR A C 1
ATOM 1485 O O . THR A 1 185 ? -1.719 4.555 -13.484 1 52.53 185 THR A O 1
ATOM 1488 N N . ILE A 1 186 ? 0.129 3.178 -13.398 1 57.81 186 ILE A N 1
ATOM 1489 C CA . ILE A 1 186 ? 1.046 4.207 -12.922 1 57.81 186 ILE A CA 1
ATOM 1490 C C . ILE A 1 186 ? 1.609 4.988 -14.109 1 57.81 186 ILE A C 1
ATOM 1492 O O . ILE A 1 186 ? 1.923 4.406 -15.148 1 57.81 186 ILE A O 1
ATOM 1496 N N . LYS A 1 187 ? 1.27 6.188 -14.219 1 59.97 187 LYS A N 1
ATOM 1497 C CA . LYS A 1 187 ? 1.882 7.094 -15.18 1 59.97 187 LYS A CA 1
ATOM 1498 C C . LYS A 1 187 ? 3.012 7.898 -14.539 1 59.97 187 LYS A C 1
ATOM 1500 O O . LYS A 1 187 ? 2.76 8.812 -13.75 1 59.97 187 LYS A O 1
ATOM 1505 N N . PRO A 1 188 ? 4.301 7.312 -14.789 1 51.03 188 PRO A N 1
ATOM 1506 C CA . PRO A 1 188 ? 5.426 8.062 -14.234 1 51.03 188 PRO A CA 1
ATOM 1507 C C . PRO A 1 188 ? 5.359 9.555 -14.555 1 51.03 188 PRO A C 1
ATOM 1509 O O . PRO A 1 188 ? 4.938 9.93 -15.656 1 51.03 188 PRO A O 1
ATOM 1512 N N . ILE A 1 189 ? 5.297 10.5 -13.609 1 42.66 189 ILE A N 1
ATOM 1513 C CA . ILE A 1 189 ? 5.398 11.938 -13.82 1 42.66 189 ILE A CA 1
ATOM 1514 C C . ILE A 1 189 ? 6.867 12.352 -13.867 1 42.66 189 ILE A C 1
ATOM 1516 O O . ILE A 1 189 ? 7.652 11.984 -12.992 1 42.66 189 ILE A O 1
ATOM 1520 N N . TYR A 1 190 ? 7.723 12.234 -14.945 1 41.28 190 TYR A N 1
ATOM 1521 C CA . TYR A 1 190 ? 9.086 12.742 -14.992 1 41.28 190 TYR A CA 1
ATOM 1522 C C . TYR A 1 190 ? 9.125 14.234 -14.695 1 41.28 190 TYR A C 1
ATOM 1524 O O . TYR A 1 190 ? 8.164 14.953 -14.984 1 41.28 190 TYR A O 1
ATOM 1532 N N . MET B 1 1 ? 11.297 -13.055 -21.078 1 65.06 1 MET B N 1
ATOM 1533 C CA . MET B 1 1 ? 12.648 -12.945 -20.531 1 65.06 1 MET B CA 1
ATOM 1534 C C . MET B 1 1 ? 12.711 -13.523 -19.109 1 65.06 1 MET B C 1
ATOM 1536 O O . MET B 1 1 ? 11.727 -13.469 -18.375 1 65.06 1 MET B O 1
ATOM 1540 N N . THR B 1 2 ? 13.898 -14.18 -18.828 1 88.06 2 THR B N 1
ATOM 1541 C CA . THR B 1 2 ? 14.133 -14.844 -17.562 1 88.06 2 THR B CA 1
ATOM 1542 C C . THR B 1 2 ? 14.359 -13.82 -16.453 1 88.06 2 THR B C 1
ATOM 1544 O O . THR B 1 2 ? 15.148 -12.891 -16.609 1 88.06 2 THR B O 1
ATOM 1547 N N . LYS B 1 3 ? 13.648 -13.812 -15.406 1 96.12 3 LYS B N 1
ATOM 1548 C CA . LYS B 1 3 ? 13.828 -12.922 -14.258 1 96.12 3 LYS B CA 1
ATOM 1549 C C . LYS B 1 3 ? 15.18 -13.164 -13.594 1 96.12 3 LYS B C 1
ATOM 1551 O O . LYS B 1 3 ? 15.711 -14.273 -13.633 1 96.12 3 LYS B O 1
ATOM 1556 N N . VAL B 1 4 ? 15.695 -12.164 -13.016 1 96.5 4 VAL B N 1
ATOM 1557 C CA . VAL B 1 4 ? 16.984 -12.25 -12.336 1 96.5 4 VAL B CA 1
ATOM 1558 C C . VAL B 1 4 ? 16.797 -12.008 -10.836 1 96.5 4 VAL B C 1
ATOM 1560 O O . VAL B 1 4 ? 15.898 -11.273 -10.43 1 96.5 4 VAL B O 1
ATOM 1563 N N . GLN B 1 5 ? 17.688 -12.586 -10.094 1 96.75 5 GLN B N 1
ATOM 1564 C CA . GLN B 1 5 ? 17.625 -12.445 -8.641 1 96.75 5 GLN B CA 1
ATOM 1565 C C . GLN B 1 5 ? 17.984 -11.023 -8.211 1 96.75 5 GLN B C 1
ATOM 1567 O O . GLN B 1 5 ? 18.906 -10.414 -8.773 1 96.75 5 GLN B O 1
ATOM 1572 N N . VAL B 1 6 ? 17.281 -10.57 -7.262 1 95.88 6 VAL B N 1
ATOM 1573 C CA . VAL B 1 6 ? 17.484 -9.234 -6.695 1 95.88 6 VAL B CA 1
ATOM 1574 C C . VAL B 1 6 ? 18.156 -9.352 -5.336 1 95.88 6 VAL B C 1
ATOM 1576 O O . VAL B 1 6 ? 17.875 -10.281 -4.57 1 95.88 6 VAL B O 1
ATOM 1579 N N . ASN B 1 7 ? 19.141 -8.391 -5.07 1 96.19 7 ASN B N 1
ATOM 1580 C CA . ASN B 1 7 ? 19.641 -8.281 -3.701 1 96.19 7 ASN B CA 1
ATOM 1581 C C . ASN B 1 7 ? 18.5 -8.047 -2.711 1 96.19 7 ASN B C 1
ATOM 1583 O O . ASN B 1 7 ? 17.688 -7.148 -2.895 1 96.19 7 ASN B O 1
ATOM 1587 N N . LEU B 1 8 ? 18.516 -8.836 -1.627 1 95.5 8 LEU B N 1
ATOM 1588 C CA . LEU B 1 8 ? 17.422 -8.82 -0.664 1 95.5 8 LEU B CA 1
ATOM 1589 C C . LEU B 1 8 ? 17.266 -7.434 -0.04 1 95.5 8 LEU B C 1
ATOM 1591 O O . LEU B 1 8 ? 16.156 -7.039 0.334 1 95.5 8 LEU B O 1
ATOM 1595 N N . LYS B 1 9 ? 18.328 -6.707 -0.021 1 91.81 9 LYS B N 1
ATOM 1596 C CA . LYS B 1 9 ? 18.297 -5.363 0.551 1 91.81 9 LYS B CA 1
ATOM 1597 C C . LYS B 1 9 ? 17.344 -4.453 -0.219 1 91.81 9 LYS B C 1
ATOM 1599 O O . LYS B 1 9 ? 16.875 -3.451 0.317 1 91.81 9 LYS B O 1
ATOM 1604 N N . PHE B 1 10 ? 17.031 -4.816 -1.493 1 92.25 10 PHE B N 1
ATOM 1605 C CA . PHE B 1 10 ? 16.203 -3.965 -2.342 1 92.25 10 PHE B CA 1
ATOM 1606 C C . PHE B 1 10 ? 14.891 -4.656 -2.686 1 92.25 10 PHE B C 1
ATOM 1608 O O . PHE B 1 10 ? 14.102 -4.141 -3.484 1 92.25 10 PHE B O 1
ATOM 1615 N N . ALA B 1 11 ? 14.578 -5.824 -2.041 1 94.75 11 ALA B N 1
ATOM 1616 C CA . ALA B 1 11 ? 13.461 -6.668 -2.449 1 94.75 11 ALA B CA 1
ATOM 1617 C C . ALA B 1 11 ? 12.125 -5.98 -2.186 1 94.75 11 ALA B C 1
ATOM 1619 O O . ALA B 1 11 ? 11.188 -6.109 -2.977 1 94.75 11 ALA B O 1
ATOM 1620 N N . THR B 1 12 ? 12.023 -5.211 -1.115 1 92.62 12 THR B N 1
ATOM 1621 C CA . THR B 1 12 ? 10.766 -4.559 -0.776 1 92.62 12 THR B CA 1
ATOM 1622 C C . THR B 1 12 ? 10.406 -3.504 -1.818 1 92.62 12 THR B C 1
ATOM 1624 O O . THR B 1 12 ? 9.242 -3.109 -1.933 1 92.62 12 THR B O 1
ATOM 1627 N N . ARG B 1 13 ? 11.32 -3.039 -2.621 1 88.75 13 ARG B N 1
ATOM 1628 C CA . ARG B 1 13 ? 11.086 -2.021 -3.641 1 88.75 13 ARG B CA 1
ATOM 1629 C C . ARG B 1 13 ? 10.281 -2.588 -4.805 1 88.75 13 ARG B C 1
ATOM 1631 O O . ARG B 1 13 ? 9.766 -1.834 -5.633 1 88.75 13 ARG B O 1
ATOM 1638 N N . LEU B 1 14 ? 10.133 -3.891 -4.84 1 91.44 14 LEU B N 1
ATOM 1639 C CA . LEU B 1 14 ? 9.414 -4.543 -5.93 1 91.44 14 LEU B CA 1
ATOM 1640 C C . LEU B 1 14 ? 7.906 -4.414 -5.738 1 91.44 14 LEU B C 1
ATOM 1642 O O . LEU B 1 14 ? 7.137 -4.664 -6.668 1 91.44 14 LEU B O 1
ATOM 1646 N N . ILE B 1 15 ? 7.43 -4.016 -4.461 1 87.81 15 ILE B N 1
ATOM 1647 C CA . ILE B 1 15 ? 6.008 -3.82 -4.211 1 87.81 15 ILE B CA 1
ATOM 1648 C C . ILE B 1 15 ? 5.77 -2.412 -3.672 1 87.81 15 ILE B C 1
ATOM 1650 O O . ILE B 1 15 ? 4.805 -2.176 -2.939 1 87.81 15 ILE B O 1
ATOM 1654 N N . ASN B 1 16 ? 6.527 -1.493 -3.861 1 68.44 16 ASN B N 1
ATOM 1655 C CA . ASN B 1 16 ? 6.551 -0.205 -3.178 1 68.44 16 ASN B CA 1
ATOM 1656 C C . ASN B 1 16 ? 5.68 0.825 -3.891 1 68.44 16 ASN B C 1
ATOM 1658 O O . ASN B 1 16 ? 5.742 2.018 -3.582 1 68.44 16 ASN B O 1
ATOM 1662 N N . GLU B 1 17 ? 4.781 0.448 -4.594 1 70.81 17 GLU B N 1
ATOM 1663 C CA . GLU B 1 17 ? 3.984 1.433 -5.32 1 70.81 17 GLU B CA 1
ATOM 1664 C C . GLU B 1 17 ? 2.676 1.728 -4.594 1 70.81 17 GLU B C 1
ATOM 1666 O O . GLU B 1 17 ? 1.632 1.166 -4.934 1 70.81 17 GLU B O 1
ATOM 1671 N N . HIS B 1 18 ? 2.787 2.578 -3.633 1 75.94 18 HIS B N 1
ATOM 1672 C CA . HIS B 1 18 ? 1.644 2.982 -2.822 1 75.94 18 HIS B CA 1
ATOM 1673 C C . HIS B 1 18 ? 1.355 4.473 -2.979 1 75.94 18 HIS B C 1
ATOM 1675 O O . HIS B 1 18 ? 2.207 5.227 -3.457 1 75.94 18 HIS B O 1
ATOM 1681 N N . CYS B 1 19 ? 0.12 4.793 -2.674 1 81.38 19 CYS B N 1
ATOM 1682 C CA . CYS B 1 19 ? -0.197 6.215 -2.613 1 81.38 19 CYS B CA 1
ATOM 1683 C C . CYS B 1 19 ? 0.585 6.902 -1.5 1 81.38 19 CYS B C 1
ATOM 1685 O O . CYS B 1 19 ? 0.781 6.328 -0.427 1 81.38 19 CYS B O 1
ATOM 1687 N N . ILE B 1 20 ? 0.994 8.125 -1.814 1 88.94 20 ILE B N 1
ATOM 1688 C CA . ILE B 1 20 ? 1.711 8.898 -0.809 1 88.94 20 ILE B CA 1
ATOM 1689 C C . ILE B 1 20 ? 0.714 9.562 0.137 1 88.94 20 ILE B C 1
ATOM 1691 O O . ILE B 1 20 ? -0.312 10.086 -0.301 1 88.94 20 ILE B O 1
ATOM 1695 N N . VAL B 1 21 ? 1.012 9.523 1.414 1 94.88 21 VAL B N 1
ATOM 1696 C CA . VAL B 1 21 ? 0.228 10.258 2.4 1 94.88 21 VAL B CA 1
ATOM 1697 C C . VAL B 1 21 ? 1.143 11.18 3.205 1 94.88 21 VAL B C 1
ATOM 1699 O O . VAL B 1 21 ? 2.367 11.047 3.16 1 94.88 21 VAL B O 1
ATOM 1702 N N . ILE B 1 22 ? 0.514 12.141 3.877 1 97.12 22 ILE B N 1
ATOM 1703 C CA . ILE B 1 22 ? 1.235 13.008 4.801 1 97.12 22 ILE B CA 1
ATOM 1704 C C . ILE B 1 22 ? 0.607 12.922 6.188 1 97.12 22 ILE B C 1
ATOM 1706 O O . ILE B 1 22 ? -0.357 13.625 6.488 1 97.12 22 ILE B O 1
ATOM 1710 N N . PRO B 1 23 ? 1.14 11.992 7.004 1 98.44 23 PRO B N 1
ATOM 1711 C CA . PRO B 1 23 ? 0.762 12.07 8.414 1 98.44 23 PRO B CA 1
ATOM 1712 C C . PRO B 1 23 ? 1.178 13.383 9.07 1 98.44 23 PRO B C 1
ATOM 1714 O O . PRO B 1 23 ? 2.314 13.836 8.891 1 98.44 23 PRO B O 1
ATOM 1717 N N . THR B 1 24 ? 0.265 14.023 9.766 1 98.69 24 THR B N 1
ATOM 1718 C CA . THR B 1 24 ? 0.549 15.266 10.484 1 98.69 24 THR B CA 1
ATOM 1719 C C . THR B 1 24 ? 0.28 15.109 11.977 1 98.69 24 THR B C 1
ATOM 1721 O O . THR B 1 24 ? -0.607 14.352 12.375 1 98.69 24 THR B O 1
ATOM 1724 N N . VAL B 1 25 ? 0.964 15.789 12.727 1 98.44 25 VAL B N 1
ATOM 1725 C CA . VAL B 1 25 ? 0.883 15.719 14.18 1 98.44 25 VAL B CA 1
ATOM 1726 C C . VAL B 1 25 ? 1.348 17.031 14.789 1 98.44 25 VAL B C 1
ATOM 1728 O O . VAL B 1 25 ? 2.119 17.781 14.172 1 98.44 25 VAL B O 1
ATOM 1731 N N . TYR B 1 26 ? 0.789 17.391 15.922 1 97.5 26 TYR B N 1
ATOM 1732 C CA . TYR B 1 26 ? 1.243 18.578 16.641 1 97.5 26 TYR B CA 1
ATOM 1733 C C . TYR B 1 26 ? 2.547 18.297 17.391 1 97.5 26 TYR B C 1
ATOM 1735 O O . TYR B 1 26 ? 2.635 17.344 18.172 1 97.5 26 TYR B O 1
ATOM 1743 N N . ASP B 1 27 ? 3.547 19.062 17.094 1 97.38 27 ASP B N 1
ATOM 1744 C CA . ASP B 1 27 ? 4.84 19.031 17.781 1 97.38 27 ASP B CA 1
ATOM 1745 C C . ASP B 1 27 ? 4.828 19.906 19.031 1 97.38 27 ASP B C 1
ATOM 1747 O O . ASP B 1 27 ? 5.012 21.125 18.938 1 97.38 27 ASP B O 1
ATOM 1751 N N . LYS B 1 28 ? 4.695 19.344 20.125 1 95.75 28 LYS B N 1
ATOM 1752 C CA . LYS B 1 28 ? 4.59 20.094 21.375 1 95.75 28 LYS B CA 1
ATOM 1753 C C . LYS B 1 28 ? 5.91 20.766 21.734 1 95.75 28 LYS B C 1
ATOM 1755 O O . LYS B 1 28 ? 5.938 21.719 22.516 1 95.75 28 LYS B O 1
ATOM 1760 N N . TYR B 1 29 ? 6.965 20.266 21.266 1 96.75 29 TYR B N 1
ATOM 1761 C CA . TYR B 1 29 ? 8.281 20.812 21.594 1 96.75 29 TYR B CA 1
ATOM 1762 C C . TYR B 1 29 ? 8.539 22.094 20.812 1 96.75 29 TYR B C 1
ATOM 1764 O O . TYR B 1 29 ? 9.117 23.047 21.344 1 96.75 29 TYR B O 1
ATOM 1772 N N . ASN B 1 30 ? 8.086 22.141 19.562 1 96.62 30 ASN B N 1
ATOM 1773 C CA . ASN B 1 30 ? 8.32 23.297 18.703 1 96.62 30 ASN B CA 1
ATOM 1774 C C . ASN B 1 30 ? 7.051 24.125 18.516 1 96.62 30 ASN B C 1
ATOM 1776 O O . ASN B 1 30 ? 7.055 25.125 17.812 1 96.62 30 ASN B O 1
ATOM 1780 N N . HIS B 1 31 ? 5.941 23.672 19.078 1 96.5 31 HIS B N 1
ATOM 1781 C CA . HIS B 1 31 ? 4.66 24.375 19.109 1 96.5 31 HIS B CA 1
ATOM 1782 C C . HIS B 1 31 ? 4.152 24.672 17.703 1 96.5 31 HIS B C 1
ATOM 1784 O O . HIS B 1 31 ? 3.785 25.797 17.391 1 96.5 31 HIS B O 1
ATOM 1790 N N . ARG B 1 32 ? 4.176 23.719 16.953 1 96.81 32 ARG B N 1
ATOM 1791 C CA . ARG B 1 32 ? 3.676 23.797 15.578 1 96.81 32 ARG B CA 1
ATOM 1792 C C . ARG B 1 32 ? 3.275 22.422 15.062 1 96.81 32 ARG B C 1
ATOM 1794 O O . ARG B 1 32 ? 3.645 21.406 15.656 1 96.81 32 ARG B O 1
ATOM 1801 N N . VAL B 1 33 ? 2.512 22.453 14.031 1 97.62 33 VAL B N 1
ATOM 1802 C CA . VAL B 1 33 ? 2.172 21.203 13.344 1 97.62 33 VAL B CA 1
ATOM 1803 C C . VAL B 1 33 ? 3.311 20.812 12.406 1 97.62 33 VAL B C 1
ATOM 1805 O O . VAL B 1 33 ? 3.959 21.672 11.805 1 97.62 33 VAL B O 1
ATOM 1808 N N . THR B 1 34 ? 3.617 19.547 12.391 1 97.88 34 THR B N 1
ATOM 1809 C CA . THR B 1 34 ? 4.602 19 11.461 1 97.88 34 THR B CA 1
ATOM 1810 C C . THR B 1 34 ? 4.086 17.719 10.82 1 97.88 34 THR B C 1
ATOM 1812 O O . THR B 1 34 ? 2.945 17.312 11.055 1 97.88 34 THR B O 1
ATOM 1815 N N . GLY B 1 35 ? 4.848 17.156 9.898 1 97.94 35 GLY B N 1
ATOM 1816 C CA . GLY B 1 35 ? 4.523 15.93 9.18 1 97.94 35 GLY B CA 1
ATOM 1817 C C . GLY B 1 35 ? 5.637 15.461 8.266 1 97.94 35 GLY B C 1
ATOM 1818 O O . GLY B 1 35 ? 6.727 16.031 8.258 1 97.94 35 GLY B O 1
ATOM 1819 N N . MET B 1 36 ? 5.332 14.469 7.539 1 97.38 36 MET B N 1
ATOM 1820 C CA . MET B 1 36 ? 6.262 13.938 6.551 1 97.38 36 MET B CA 1
ATOM 1821 C C . MET B 1 36 ? 5.512 13.203 5.441 1 97.38 36 MET B C 1
ATOM 1823 O O . MET B 1 36 ? 4.355 12.82 5.617 1 97.38 36 MET B O 1
ATOM 1827 N N . SER B 1 37 ? 6.199 13.094 4.285 1 93.56 37 SER B N 1
ATOM 1828 C CA . SER B 1 37 ? 5.68 12.203 3.254 1 93.56 37 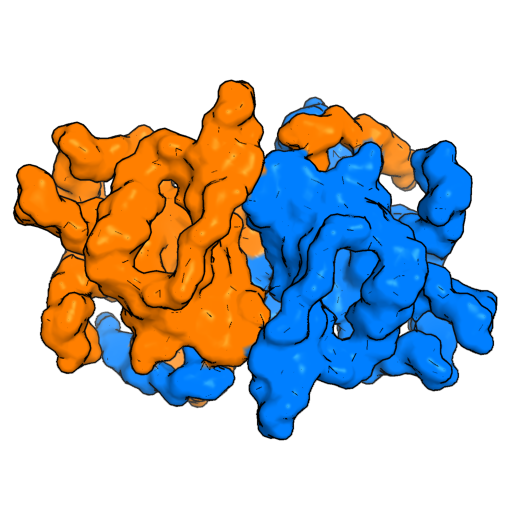SER B CA 1
ATOM 1829 C C . SER B 1 37 ? 5.945 10.742 3.605 1 93.56 37 SER B C 1
ATOM 1831 O O . SER B 1 37 ? 7.027 10.398 4.09 1 93.56 37 SER B O 1
ATOM 1833 N N . ALA B 1 38 ? 4.957 9.922 3.473 1 92.5 38 ALA B N 1
ATOM 1834 C CA . ALA B 1 38 ? 5.07 8.484 3.736 1 92.5 38 ALA B CA 1
ATOM 1835 C C . ALA B 1 38 ? 4.359 7.672 2.66 1 92.5 38 ALA B C 1
ATOM 1837 O O . ALA B 1 38 ? 3.312 8.078 2.152 1 92.5 38 ALA B O 1
ATOM 1838 N N . GLN B 1 39 ? 4.965 6.523 2.395 1 88 39 GLN B N 1
ATOM 1839 C CA . GLN B 1 39 ? 4.375 5.703 1.342 1 88 39 GLN B CA 1
ATOM 1840 C C . GLN B 1 39 ? 4.027 4.312 1.858 1 88 39 GLN B C 1
ATOM 1842 O O . GLN B 1 39 ? 3.203 3.611 1.266 1 88 39 GLN B O 1
ATOM 1847 N N . TRP B 1 40 ? 4.691 3.791 2.877 1 92 40 TRP B N 1
ATOM 1848 C CA . TRP B 1 40 ? 4.348 2.486 3.432 1 92 40 TRP B CA 1
ATOM 1849 C C . TRP B 1 40 ? 3.182 2.602 4.406 1 92 40 TRP B C 1
ATOM 1851 O O . TRP B 1 40 ? 3.385 2.721 5.617 1 92 40 TRP B O 1
ATOM 1861 N N . VAL B 1 41 ? 1.975 2.586 3.822 1 94.25 41 VAL B N 1
ATOM 1862 C CA . VAL B 1 41 ? 0.702 2.789 4.508 1 94.25 41 VAL B CA 1
ATOM 1863 C C . VAL B 1 41 ? -0.349 1.839 3.938 1 94.25 41 VAL B C 1
ATOM 1865 O O . VAL B 1 41 ? -0.451 1.675 2.719 1 94.25 41 VAL B O 1
ATOM 1868 N N . MET B 1 42 ? -1.06 1.197 4.879 1 93.81 42 MET B N 1
ATOM 1869 C CA . MET B 1 42 ? -2.111 0.316 4.375 1 93.81 42 MET B CA 1
ATOM 1870 C C . MET B 1 42 ? -3.18 0.083 5.438 1 93.81 42 MET B C 1
ATOM 1872 O O . MET B 1 42 ? -2.879 0.065 6.633 1 93.81 42 MET B O 1
ATOM 1876 N N . PRO B 1 43 ? -4.418 -0.127 4.949 1 94.56 43 PRO B N 1
ATOM 1877 C CA . PRO B 1 43 ? -5.402 -0.662 5.895 1 94.56 43 PRO B CA 1
ATOM 1878 C C . PRO B 1 43 ? -5.016 -2.033 6.438 1 94.56 43 PRO B C 1
ATOM 1880 O O . PRO B 1 43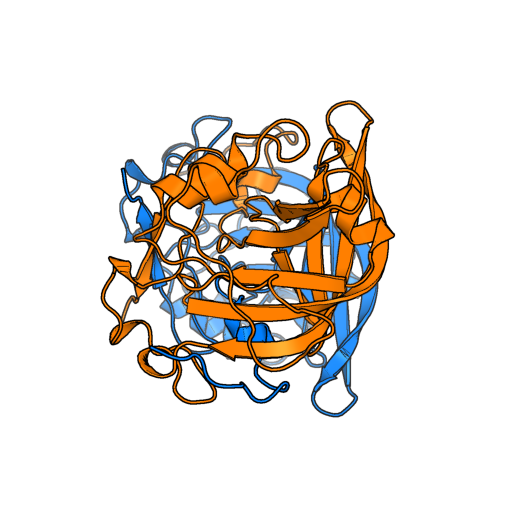 ? -4.438 -2.85 5.715 1 94.56 43 PRO B O 1
ATOM 1883 N N . THR B 1 44 ? -5.273 -2.26 7.703 1 95.19 44 THR B N 1
ATOM 1884 C CA . THR B 1 44 ? -4.984 -3.549 8.32 1 95.19 44 THR B CA 1
ATOM 1885 C C . THR B 1 44 ? -6.27 -4.242 8.758 1 95.19 44 THR B C 1
ATOM 1887 O O . THR B 1 44 ? -6.234 -5.371 9.25 1 95.19 44 THR B O 1
ATOM 1890 N N . ASP B 1 45 ? -7.332 -3.611 8.68 1 93.56 45 ASP B N 1
ATOM 1891 C CA . ASP B 1 45 ? -8.727 -4.039 8.789 1 93.56 45 ASP B CA 1
ATOM 1892 C C . ASP B 1 45 ? -9.68 -2.91 8.398 1 93.56 45 ASP B C 1
ATOM 1894 O O . ASP B 1 45 ? -9.266 -1.942 7.758 1 93.56 45 ASP B O 1
ATOM 1898 N N . LYS B 1 46 ? -10.906 -2.943 8.75 1 89.12 46 LYS B N 1
ATOM 1899 C CA . LYS B 1 46 ? -11.906 -1.978 8.305 1 89.12 46 LYS B CA 1
ATOM 1900 C C . LYS B 1 46 ? -11.797 -0.673 9.086 1 89.12 46 LYS B C 1
ATOM 1902 O O . LYS B 1 46 ? -12.367 0.346 8.688 1 89.12 46 LYS B O 1
ATOM 1907 N N . GLN B 1 47 ? -10.992 -0.678 10.109 1 94.06 47 GLN B N 1
ATOM 1908 C CA . GLN B 1 47 ? -11.016 0.491 10.984 1 94.06 47 GLN B CA 1
ATOM 1909 C C . GLN B 1 47 ? -9.602 0.97 11.305 1 94.06 47 GLN B C 1
ATOM 1911 O O . GLN B 1 47 ? -9.422 1.943 12.039 1 94.06 47 GLN B O 1
ATOM 1916 N N . HIS B 1 48 ? -8.617 0.257 10.805 1 96.56 48 HIS B N 1
ATOM 1917 C CA . HIS B 1 48 ? -7.25 0.595 11.188 1 96.56 48 HIS B CA 1
ATOM 1918 C C . HIS B 1 48 ? -6.352 0.748 9.969 1 96.56 48 HIS B C 1
ATOM 1920 O O . HIS B 1 48 ? -6.582 0.11 8.938 1 96.56 48 HIS B O 1
ATOM 1926 N N . ILE B 1 49 ? -5.41 1.596 10.094 1 97.25 49 ILE B N 1
ATOM 1927 C CA . ILE B 1 49 ? -4.363 1.823 9.102 1 97.25 49 ILE B CA 1
ATOM 1928 C C . ILE B 1 49 ? -2.992 1.703 9.766 1 97.25 49 ILE B C 1
ATOM 1930 O O . ILE B 1 49 ? -2.789 2.195 10.883 1 97.25 49 ILE B O 1
ATOM 1934 N N . ALA B 1 50 ? -2.121 1.008 9.141 1 97.31 50 ALA B N 1
ATOM 1935 C CA . ALA B 1 50 ? -0.729 0.965 9.578 1 97.31 50 ALA B CA 1
ATOM 1936 C C . ALA B 1 50 ? 0.143 1.885 8.727 1 97.31 50 ALA B C 1
ATOM 1938 O O . ALA B 1 50 ? -0.032 1.967 7.512 1 97.31 50 ALA B O 1
ATOM 1939 N N . VAL B 1 51 ? 1.06 2.555 9.32 1 97.31 51 VAL B N 1
ATOM 1940 C CA . VAL B 1 51 ? 2.064 3.371 8.648 1 97.31 51 VAL B CA 1
ATOM 1941 C C . VAL B 1 51 ? 3.447 3.062 9.219 1 97.31 51 VAL B C 1
ATOM 1943 O O . VAL B 1 51 ? 3.621 2.986 10.438 1 97.31 51 VAL B O 1
ATOM 1946 N N . LEU B 1 52 ? 4.422 2.873 8.375 1 96.44 52 LEU B N 1
ATOM 1947 C CA . LEU B 1 52 ? 5.797 2.666 8.812 1 96.44 52 LEU B CA 1
ATOM 1948 C C . LEU B 1 52 ? 6.562 3.984 8.836 1 96.44 52 LEU B C 1
ATOM 1950 O O . LEU B 1 52 ? 6.602 4.707 7.84 1 96.44 52 LEU B O 1
ATOM 1954 N N . PHE B 1 53 ? 7.086 4.293 9.969 1 96.62 53 PHE B N 1
ATOM 1955 C CA . PHE B 1 53 ? 7.965 5.445 10.141 1 96.62 53 PHE B CA 1
ATOM 1956 C C . PHE B 1 53 ? 9.398 5 10.406 1 96.62 53 PHE B C 1
ATOM 1958 O O . PHE B 1 53 ? 9.656 4.25 11.344 1 96.62 53 PHE B O 1
ATOM 1965 N N . GLY B 1 54 ? 10.289 5.496 9.633 1 94.19 54 GLY B N 1
ATOM 1966 C CA . GLY B 1 54 ? 11.688 5.121 9.758 1 94.19 54 GLY B CA 1
ATOM 1967 C C . GLY B 1 54 ? 12.281 5.469 11.117 1 94.19 54 GLY B C 1
ATOM 1968 O O . GLY B 1 54 ? 11.703 6.27 11.859 1 94.19 54 GLY B O 1
ATOM 1969 N N . ALA B 1 55 ? 13.453 4.938 11.391 1 92.94 55 ALA B N 1
ATOM 1970 C CA . ALA B 1 55 ? 14.109 5.035 12.688 1 92.94 55 ALA B CA 1
ATOM 1971 C C . ALA B 1 55 ? 14.367 6.492 13.07 1 92.94 55 ALA B C 1
ATOM 1973 O O . ALA B 1 55 ? 14.289 6.855 14.242 1 92.94 55 ALA B O 1
ATOM 1974 N N . PHE B 1 56 ? 14.555 7.32 12.117 1 91.19 56 PHE B N 1
ATOM 1975 C CA . PHE B 1 56 ? 14.93 8.695 12.398 1 91.19 56 PHE B CA 1
ATOM 1976 C C . PHE B 1 56 ? 13.75 9.641 12.203 1 91.19 56 PHE B C 1
ATOM 1978 O O . PHE B 1 56 ? 13.906 10.859 12.211 1 91.19 56 PHE B O 1
ATOM 1985 N N . SER B 1 57 ? 12.633 9.047 12.016 1 93.81 57 SER B N 1
ATOM 1986 C CA . SER B 1 57 ? 11.461 9.867 11.758 1 93.81 57 SER B CA 1
ATOM 1987 C C . SER B 1 57 ? 11.039 10.641 13.008 1 93.81 57 SER B C 1
ATOM 1989 O O . SER B 1 57 ? 10.555 10.047 13.977 1 93.81 57 SER B O 1
ATOM 1991 N N . ASN B 1 58 ? 11.203 11.922 12.984 1 95.5 58 ASN B N 1
ATOM 1992 C CA . ASN B 1 58 ? 10.688 12.781 14.039 1 95.5 58 ASN B CA 1
ATOM 1993 C C . ASN B 1 58 ? 9.164 12.711 14.117 1 95.5 58 ASN B C 1
ATOM 1995 O O . ASN B 1 58 ? 8.594 12.656 15.211 1 95.5 58 ASN B O 1
ATOM 1999 N N . THR B 1 59 ? 8.523 12.75 12.969 1 97.5 59 THR B N 1
ATOM 2000 C CA . THR B 1 59 ? 7.066 12.68 12.906 1 97.5 59 THR B CA 1
ATOM 2001 C C . THR B 1 59 ? 6.559 11.406 13.586 1 97.5 59 THR B C 1
ATOM 2003 O O . THR B 1 59 ? 5.617 11.453 14.375 1 97.5 59 THR B O 1
ATOM 2006 N N . GLY B 1 60 ? 7.195 10.289 13.266 1 97.75 60 GLY B N 1
ATOM 2007 C CA . GLY B 1 60 ? 6.82 9.039 13.906 1 97.75 60 GLY B CA 1
ATOM 2008 C C . GLY B 1 60 ? 6.926 9.086 15.422 1 97.75 60 GLY B C 1
ATOM 2009 O O . GLY B 1 60 ? 6.039 8.602 16.125 1 97.75 60 GLY B O 1
ATOM 2010 N N . LYS B 1 61 ? 7.988 9.617 15.883 1 97.19 61 LYS B N 1
ATOM 2011 C CA . LYS B 1 61 ? 8.172 9.766 17.328 1 97.19 61 LYS B CA 1
ATOM 2012 C C . LYS B 1 61 ? 7.074 10.625 17.938 1 97.19 61 LYS B C 1
ATOM 2014 O O . LYS B 1 61 ? 6.508 10.266 18.969 1 97.19 61 LYS B O 1
ATOM 2019 N N . LEU B 1 62 ? 6.785 11.75 17.344 1 98.12 62 LEU B N 1
ATOM 2020 C CA . LEU B 1 62 ? 5.758 12.664 17.844 1 98.12 62 LEU B CA 1
ATOM 2021 C C . LEU B 1 62 ? 4.391 11.992 17.844 1 98.12 62 LEU B C 1
ATOM 2023 O O . LEU B 1 62 ? 3.609 12.18 18.781 1 98.12 62 LEU B O 1
ATOM 2027 N N . ILE B 1 63 ? 4.086 11.195 16.797 1 98.44 63 ILE B N 1
ATOM 2028 C CA . ILE B 1 63 ? 2.803 10.508 16.719 1 98.44 63 ILE B CA 1
ATOM 2029 C C . ILE B 1 63 ? 2.689 9.492 17.844 1 98.44 63 ILE B C 1
ATOM 2031 O O . ILE B 1 63 ? 1.645 9.383 18.484 1 98.44 63 ILE B O 1
ATOM 2035 N N . GLU B 1 64 ? 3.742 8.75 18 1 97.69 64 GLU B N 1
ATOM 2036 C CA . GLU B 1 64 ? 3.758 7.793 19.109 1 97.69 64 GLU B CA 1
ATOM 2037 C C . GLU B 1 64 ? 3.473 8.484 20.438 1 97.69 64 GLU B C 1
ATOM 2039 O O . GLU B 1 64 ? 2.725 7.961 21.266 1 97.69 64 GLU B O 1
ATOM 2044 N N . GLU B 1 65 ? 3.965 9.664 20.656 1 97.12 65 GLU B N 1
ATOM 2045 C CA . GLU B 1 65 ? 3.818 10.398 21.906 1 97.12 65 GLU B CA 1
ATOM 2046 C C . GLU B 1 65 ? 2.434 11.031 22.016 1 97.12 65 GLU B C 1
ATOM 2048 O O . GLU B 1 65 ? 1.819 11.023 23.078 1 97.12 65 GLU B O 1
ATOM 2053 N N . SER B 1 66 ? 1.909 11.633 20.969 1 94.19 66 SER B N 1
ATOM 2054 C CA . SER B 1 66 ? 0.672 12.406 20.953 1 94.19 66 SER B CA 1
ATOM 2055 C C . SER B 1 66 ? -0.549 11.492 20.906 1 94.19 66 SER B C 1
ATOM 2057 O O . SER B 1 66 ? -1.639 11.883 21.344 1 94.19 66 SER B O 1
ATOM 2059 N N . THR B 1 67 ? -0.477 10.375 20.219 1 95 67 THR B N 1
ATOM 2060 C CA . THR B 1 67 ? -1.489 9.344 20.016 1 95 67 THR B CA 1
ATOM 2061 C C . THR B 1 67 ? -2.527 9.797 19 1 95 67 THR B C 1
ATOM 2063 O O . THR B 1 67 ? -3.234 8.969 18.422 1 95 67 THR B O 1
ATOM 2066 N N . TYR B 1 68 ? -2.672 11.188 18.938 1 97.44 68 TYR B N 1
ATOM 2067 C CA . TYR B 1 68 ? -3.615 11.703 17.953 1 97.44 68 TYR B CA 1
ATOM 2068 C C . TYR B 1 68 ? -2.883 12.352 16.781 1 97.44 68 TYR B C 1
ATOM 2070 O O . TYR B 1 68 ? -1.94 13.125 16.984 1 97.44 68 TYR B O 1
ATOM 2078 N N . TYR B 1 69 ? -3.223 12.039 15.594 1 98.62 69 TYR B N 1
ATOM 2079 C CA . TYR B 1 69 ? -2.611 12.539 14.367 1 98.62 69 TYR B CA 1
ATOM 2080 C C . TYR B 1 69 ? -3.59 12.453 13.203 1 98.62 69 TYR B C 1
ATOM 2082 O O . TYR B 1 69 ? -4.742 12.062 13.375 1 98.62 69 TYR B O 1
ATOM 2090 N N . CYS B 1 70 ? -3.145 12.953 12.086 1 98.12 70 CYS B N 1
ATOM 2091 C CA . CYS B 1 70 ? -3.957 12.922 10.875 1 98.12 70 CYS B CA 1
ATOM 2092 C C . CYS B 1 70 ? -3.193 12.289 9.727 1 98.12 70 CYS B C 1
ATOM 2094 O O . CYS B 1 70 ? -1.964 12.359 9.672 1 98.12 70 CYS B O 1
ATOM 2096 N N . ILE B 1 71 ? -3.941 11.594 8.898 1 98.38 71 ILE B N 1
ATOM 2097 C CA . ILE B 1 71 ? -3.414 11.195 7.602 1 98.38 71 ILE B CA 1
ATOM 2098 C C . ILE B 1 71 ? -4.051 12.039 6.504 1 98.38 71 ILE B C 1
ATOM 2100 O O . ILE B 1 71 ? -5.277 12.062 6.355 1 98.38 71 ILE B O 1
ATOM 2104 N N . ASN B 1 72 ? -3.244 12.773 5.793 1 97.69 72 ASN B N 1
ATOM 2105 C CA . ASN B 1 72 ? -3.678 13.57 4.652 1 97.69 72 ASN B CA 1
ATOM 2106 C C . ASN B 1 72 ? -3.293 12.914 3.33 1 97.69 72 ASN B C 1
ATOM 2108 O O . ASN B 1 72 ? -2.172 12.422 3.18 1 97.69 72 ASN B O 1
ATOM 2112 N N . VAL B 1 73 ? -4.223 12.875 2.373 1 95.19 73 VAL B N 1
ATOM 2113 C CA . VAL B 1 73 ? -3.943 12.383 1.028 1 95.19 73 VAL B CA 1
ATOM 2114 C C . VAL B 1 73 ? -3.756 13.555 0.075 1 95.19 73 VAL B C 1
ATOM 2116 O O . VAL B 1 73 ? -4.734 14.156 -0.384 1 95.19 73 VAL B O 1
ATOM 2119 N N . PRO B 1 74 ? -2.518 13.867 -0.253 1 93.12 74 PRO B N 1
ATOM 2120 C CA . PRO B 1 74 ? -2.281 15.062 -1.064 1 93.12 74 PRO B CA 1
ATOM 2121 C C . PRO B 1 74 ? -2.615 14.852 -2.539 1 93.12 74 PRO B C 1
ATOM 2123 O O . PRO B 1 74 ? -2.732 13.703 -2.992 1 93.12 74 PRO B O 1
ATOM 2126 N N . ARG B 1 75 ? -2.783 15.961 -3.195 1 90.44 75 ARG B N 1
ATOM 2127 C CA . ARG B 1 75 ? -3.031 15.969 -4.633 1 90.44 75 ARG B CA 1
ATOM 2128 C C . ARG B 1 75 ? -1.726 16.047 -5.414 1 90.44 75 ARG B C 1
ATOM 2130 O O . ARG B 1 75 ? -0.73 16.578 -4.922 1 90.44 75 ARG B O 1
ATOM 2137 N N . THR B 1 76 ? -1.82 15.547 -6.668 1 87.25 76 THR B N 1
ATOM 2138 C CA . THR B 1 76 ? -0.657 15.547 -7.547 1 87.25 76 THR B CA 1
ATOM 2139 C C . THR B 1 76 ? -0.136 16.969 -7.754 1 87.25 76 THR B C 1
ATOM 2141 O O . THR B 1 76 ? 1.074 17.172 -7.855 1 87.25 76 THR B O 1
ATOM 2144 N N . ARG B 1 77 ? -0.992 17.969 -7.805 1 90.25 77 ARG B N 1
ATOM 2145 C CA . ARG B 1 77 ? -0.586 19.359 -8.055 1 90.25 77 ARG B CA 1
ATOM 2146 C C . ARG B 1 77 ? 0.345 19.859 -6.957 1 90.25 77 ARG B C 1
ATOM 2148 O O . ARG B 1 77 ? 1.064 20.844 -7.145 1 90.25 77 ARG B O 1
ATOM 2155 N N . SER B 1 78 ? 0.324 19.156 -5.824 1 92.44 78 SER B N 1
ATOM 2156 C CA . SER B 1 78 ? 1.16 19.562 -4.703 1 92.44 78 SER B CA 1
ATOM 2157 C C . SER B 1 78 ? 2.463 18.781 -4.664 1 92.44 78 SER B C 1
ATOM 2159 O O . SER B 1 78 ? 3.062 18.609 -3.6 1 92.44 78 SER B O 1
ATOM 2161 N N . GLU B 1 79 ? 2.887 18.234 -5.777 1 88 79 GLU B N 1
ATOM 2162 C CA . GLU B 1 79 ? 4.055 17.359 -5.855 1 88 79 GLU B CA 1
ATOM 2163 C C . GLU B 1 79 ? 5.273 18.016 -5.207 1 88 79 GLU B C 1
ATOM 2165 O O . GLU B 1 79 ? 5.988 17.391 -4.43 1 88 79 GLU B O 1
ATOM 2170 N N . LYS B 1 80 ? 5.504 19.312 -5.52 1 89.06 80 LYS B N 1
ATOM 2171 C CA . LYS B 1 80 ? 6.664 20 -4.965 1 89.06 80 LYS B CA 1
ATOM 2172 C C . LYS B 1 80 ? 6.617 20.031 -3.441 1 89.06 80 LYS B C 1
ATOM 2174 O O . LYS B 1 80 ? 7.633 19.812 -2.779 1 89.06 80 LYS B O 1
ATOM 2179 N N . ASP B 1 81 ? 5.492 20.281 -2.865 1 94.19 81 ASP B N 1
ATOM 2180 C CA . ASP B 1 81 ? 5.32 20.344 -1.416 1 94.19 81 ASP B CA 1
ATOM 2181 C C . ASP B 1 81 ? 5.469 18.953 -0.794 1 94.19 81 ASP B C 1
ATOM 2183 O O . ASP B 1 81 ? 6.055 18.812 0.281 1 94.19 81 ASP B O 1
ATOM 2187 N N . ILE B 1 82 ? 4.953 17.891 -1.492 1 91.5 82 ILE B N 1
ATOM 2188 C CA . ILE B 1 82 ? 5.07 16.516 -1.039 1 91.5 82 ILE B CA 1
ATOM 2189 C C . ILE B 1 82 ? 6.547 16.125 -0.94 1 91.5 82 ILE B C 1
ATOM 2191 O O . ILE B 1 82 ? 6.98 15.555 0.064 1 91.5 82 ILE B O 1
ATOM 2195 N N . VAL B 1 83 ? 7.289 16.469 -1.962 1 88.62 83 VAL B N 1
ATOM 2196 C CA . VAL B 1 83 ? 8.719 16.188 -1.98 1 88.62 83 VAL B CA 1
ATOM 2197 C C . VAL B 1 83 ? 9.406 16.938 -0.842 1 88.62 83 VAL B C 1
ATOM 2199 O O . VAL B 1 83 ? 10.242 16.375 -0.134 1 88.62 83 VAL B O 1
ATOM 2202 N N . TYR B 1 84 ? 9.055 18.188 -0.662 1 92.5 84 TYR B N 1
ATOM 2203 C CA . TYR B 1 84 ? 9.633 19 0.404 1 92.5 84 TYR B CA 1
ATOM 2204 C C . TYR B 1 84 ? 9.398 18.359 1.767 1 92.5 84 TYR B C 1
ATOM 2206 O O . TYR B 1 84 ? 10.305 18.312 2.6 1 92.5 84 TYR B O 1
ATOM 2214 N N . PHE B 1 85 ? 8.227 17.828 1.996 1 94.69 85 PHE B N 1
ATOM 2215 C CA . PHE B 1 85 ? 7.867 17.188 3.26 1 94.69 85 PHE B CA 1
ATOM 2216 C C . PHE B 1 85 ? 8.672 15.906 3.467 1 94.69 85 PHE B C 1
ATOM 2218 O O . PHE B 1 85 ? 8.875 15.477 4.602 1 94.69 85 PHE B O 1
ATOM 2225 N N . GLY B 1 86 ? 9.039 15.273 2.4 1 91.75 86 GLY B N 1
ATOM 2226 C CA . GLY B 1 86 ? 9.82 14.055 2.496 1 91.75 86 GLY B CA 1
ATOM 2227 C C . GLY B 1 86 ? 11.305 14.312 2.676 1 91.75 86 GLY B C 1
ATOM 2228 O O . GLY B 1 86 ? 12.031 13.477 3.217 1 91.75 86 GLY B O 1
ATOM 2229 N N . MET B 1 87 ? 11.781 15.453 2.336 1 90.88 87 MET B N 1
ATOM 2230 C CA . MET B 1 87 ? 13.219 15.703 2.256 1 90.88 87 MET B CA 1
ATOM 2231 C C . MET B 1 87 ? 13.688 16.562 3.426 1 90.88 87 MET B C 1
ATOM 2233 O O . MET B 1 87 ? 14.883 16.688 3.67 1 90.88 87 MET B O 1
ATOM 2237 N N . ASN B 1 88 ? 12.773 17.141 4.109 1 91.06 88 ASN B N 1
ATOM 2238 C CA . ASN B 1 88 ? 13.148 18.047 5.191 1 91.06 88 ASN B CA 1
ATOM 2239 C C . ASN B 1 88 ? 12.664 17.531 6.543 1 91.06 88 ASN B C 1
ATOM 2241 O O . ASN B 1 88 ? 11.711 16.75 6.613 1 91.06 88 ASN B O 1
ATOM 2245 N N . HIS B 1 89 ? 13.328 18.047 7.562 1 90.31 89 HIS B N 1
ATOM 2246 C CA . HIS B 1 89 ? 13.07 17.578 8.914 1 90.31 89 HIS B CA 1
ATOM 2247 C C . HIS B 1 89 ? 12.289 18.609 9.727 1 90.31 89 HIS B C 1
ATOM 2249 O O . HIS B 1 89 ? 12.781 19.703 9.969 1 90.31 89 HIS B O 1
ATOM 2255 N N . GLY B 1 90 ? 11.172 18.234 10.195 1 91.38 90 GLY B N 1
ATOM 2256 C CA . GLY B 1 90 ? 10.242 19.141 10.852 1 91.38 90 GLY B CA 1
ATOM 2257 C C . GLY B 1 90 ? 10.727 19.625 12.211 1 91.38 90 GLY B C 1
ATOM 2258 O O . GLY B 1 90 ? 10.188 20.578 12.766 1 91.38 90 GLY B O 1
ATOM 2259 N N . ASP B 1 91 ? 11.727 18.891 12.766 1 93.5 91 ASP B N 1
ATOM 2260 C CA . ASP B 1 91 ? 12.258 19.344 14.047 1 93.5 91 ASP B CA 1
ATOM 2261 C C . ASP B 1 91 ? 13.141 20.578 13.867 1 93.5 91 ASP B C 1
ATOM 2263 O O . ASP B 1 91 ? 13.406 21.297 14.836 1 93.5 91 ASP B O 1
ATOM 2267 N N . VAL B 1 92 ? 13.594 20.828 12.68 1 93.38 92 VAL B N 1
ATOM 2268 C CA . VAL B 1 92 ? 14.523 21.938 12.414 1 93.38 92 VAL B CA 1
ATOM 2269 C C . VAL B 1 92 ? 13.789 23.062 11.688 1 93.38 92 VAL B C 1
ATOM 2271 O O . VAL B 1 92 ? 14.055 24.234 11.93 1 93.38 92 VAL B O 1
ATOM 2274 N N . ILE B 1 93 ? 12.875 22.734 10.828 1 95.25 93 ILE B N 1
ATOM 2275 C CA . ILE B 1 93 ? 12.234 23.75 9.992 1 95.25 93 ILE B CA 1
ATOM 2276 C C . ILE B 1 93 ? 10.719 23.656 10.164 1 95.25 93 ILE B C 1
ATOM 2278 O O . ILE B 1 93 ? 10.18 22.594 10.461 1 95.25 93 ILE B O 1
ATOM 2282 N N . ASP B 1 94 ? 10.07 24.797 10.031 1 97.25 94 ASP B N 1
ATOM 2283 C CA . ASP B 1 94 ? 8.625 24.859 9.883 1 97.25 94 ASP B CA 1
ATOM 2284 C C . ASP B 1 94 ? 8.211 24.531 8.445 1 97.25 94 ASP B C 1
ATOM 2286 O O . ASP B 1 94 ? 8.203 25.406 7.582 1 97.25 94 ASP B O 1
ATOM 2290 N N . LYS B 1 95 ? 7.812 23.281 8.219 1 96.81 95 LYS B N 1
ATOM 2291 C CA . LYS B 1 95 ? 7.566 22.844 6.848 1 96.81 95 LYS B CA 1
ATOM 2292 C C . LYS B 1 95 ? 6.332 23.516 6.266 1 96.81 95 LYS B C 1
ATOM 2294 O O . LYS B 1 95 ? 6.266 23.766 5.062 1 96.81 95 LYS B O 1
ATOM 2299 N N . PHE B 1 96 ? 5.434 23.797 7.086 1 97.69 96 PHE B N 1
ATOM 2300 C CA . PHE B 1 96 ? 4.223 24.453 6.602 1 97.69 96 PHE B CA 1
ATOM 2301 C C . PHE B 1 96 ? 4.516 25.891 6.188 1 97.69 96 PHE B C 1
ATOM 2303 O O . PHE B 1 96 ? 3.859 26.422 5.297 1 97.69 96 PHE B O 1
ATOM 2310 N N . ALA B 1 97 ? 5.496 26.531 6.766 1 97.5 97 ALA B N 1
ATOM 2311 C CA . ALA B 1 97 ? 5.879 27.891 6.406 1 97.5 97 ALA B CA 1
ATOM 2312 C C . ALA B 1 97 ? 6.586 27.922 5.055 1 97.5 97 ALA B C 1
ATOM 2314 O O . ALA B 1 97 ? 6.695 28.984 4.43 1 97.5 97 ALA B O 1
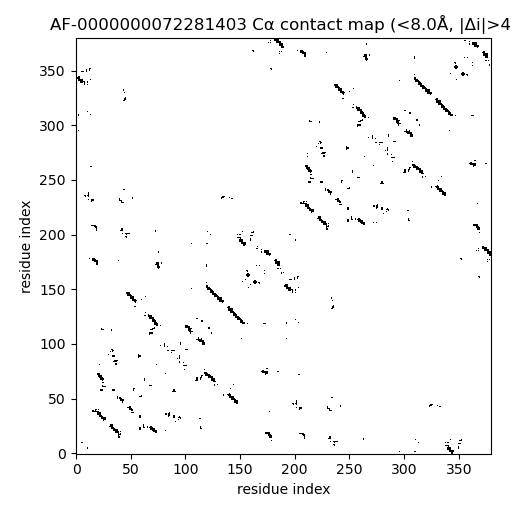ATOM 2315 N N . HIS B 1 98 ? 7.043 26.812 4.527 1 97 98 HIS B N 1
ATOM 2316 C CA . HIS B 1 98 ? 7.852 26.781 3.312 1 97 98 HIS B CA 1
ATOM 2317 C C . HIS B 1 98 ? 7.117 26.062 2.188 1 97 98 HIS B C 1
ATOM 2319 O O . HIS B 1 98 ? 7.73 25.672 1.185 1 97 98 HIS B O 1
ATOM 2325 N N . THR B 1 99 ? 5.891 25.781 2.406 1 97.56 99 THR B N 1
ATOM 2326 C CA . THR B 1 99 ? 5.082 25.094 1.4 1 97.56 99 THR B CA 1
ATOM 2327 C C . THR B 1 99 ? 3.77 25.828 1.168 1 97.56 99 THR B C 1
ATOM 2329 O O . THR B 1 99 ? 3.494 26.844 1.821 1 97.56 99 THR B O 1
ATOM 2332 N N . SER B 1 100 ? 3.039 25.391 0.212 1 97.94 100 SER B N 1
ATOM 2333 C CA . SER B 1 100 ? 1.749 25.984 -0.107 1 97.94 100 SER B CA 1
ATOM 2334 C C . SER B 1 100 ? 0.617 25.297 0.649 1 97.94 100 SER B C 1
ATOM 2336 O O . SER B 1 100 ? -0.56 25.547 0.373 1 97.94 100 SER B O 1
ATOM 2338 N N . PHE B 1 101 ? 0.993 24.391 1.589 1 97.75 101 PHE B N 1
ATOM 2339 C CA . PHE B 1 101 ? -0.005 23.688 2.389 1 97.75 101 PHE B CA 1
ATOM 2340 C C . PHE B 1 101 ? -0.538 24.578 3.498 1 97.75 101 PHE B C 1
ATOM 2342 O O . PHE B 1 101 ? 0.233 25.266 4.176 1 97.75 101 PHE B O 1
ATOM 2349 N N . HIS B 1 102 ? -1.848 24.594 3.643 1 97.75 102 HIS B N 1
ATOM 2350 C CA . HIS B 1 102 ? -2.516 25.266 4.75 1 97.75 102 HIS B CA 1
ATOM 2351 C C . HIS B 1 102 ? -3.238 24.281 5.648 1 97.75 102 HIS B C 1
ATOM 2353 O O . HIS B 1 102 ? -3.684 23.219 5.184 1 97.75 102 HIS B O 1
ATOM 2359 N N . LEU B 1 103 ? -3.299 24.641 6.883 1 97.38 103 LEU B N 1
ATOM 2360 C CA . LEU B 1 103 ? -3.975 23.781 7.848 1 97.38 103 LEU B CA 1
ATOM 2361 C C . LEU B 1 103 ? -5.43 24.203 8.031 1 97.38 103 LEU B C 1
ATOM 2363 O O . LEU B 1 103 ? -5.754 25.391 7.914 1 97.38 103 LEU B O 1
ATOM 2367 N N . GLU B 1 104 ? -6.277 23.25 8.219 1 96.31 104 GLU B N 1
ATOM 2368 C CA . GLU B 1 104 ? -7.691 23.531 8.453 1 96.31 104 GLU B CA 1
ATOM 2369 C C . GLU B 1 104 ? -8.242 22.672 9.586 1 96.31 104 GLU B C 1
ATOM 2371 O O . GLU B 1 104 ? -7.617 21.672 9.969 1 96.31 104 GLU B O 1
ATOM 2376 N N . ASN B 1 105 ? -9.391 23.109 10.094 1 94.81 105 ASN B N 1
ATOM 2377 C CA . ASN B 1 105 ? -10.156 22.328 11.062 1 94.81 105 ASN B CA 1
ATOM 2378 C C . ASN B 1 105 ? -11.391 21.703 10.422 1 94.81 105 ASN B C 1
ATOM 2380 O O . ASN B 1 105 ? -12.195 22.391 9.789 1 94.81 105 ASN B O 1
ATOM 2384 N N . LEU B 1 106 ? -11.602 20.359 10.531 1 93 106 LEU B N 1
ATOM 2385 C CA . LEU B 1 106 ? -12.727 19.672 9.898 1 93 106 LEU B CA 1
ATOM 2386 C C . LEU B 1 106 ? -13.758 19.234 10.93 1 93 106 LEU B C 1
ATOM 2388 O O . LEU B 1 106 ? -14.531 18.312 10.688 1 93 106 LEU B O 1
ATOM 2392 N N . GLY B 1 107 ? -13.914 19.844 12.07 1 83.25 107 GLY B N 1
ATOM 2393 C CA . GLY B 1 107 ? -15.031 19.594 12.961 1 83.25 107 GLY B CA 1
ATOM 2394 C C . GLY B 1 107 ? -14.625 18.938 14.266 1 83.25 107 GLY B C 1
ATOM 2395 O O . GLY B 1 107 ? -15.367 18.984 15.25 1 83.25 107 GLY B O 1
ATOM 2396 N N . ASN B 1 108 ? -13.594 18.156 14.289 1 90.25 108 ASN B N 1
ATOM 2397 C CA . ASN B 1 108 ? -13.133 17.5 15.516 1 90.25 108 ASN B CA 1
ATOM 2398 C C . ASN B 1 108 ? -12.016 18.297 16.188 1 90.25 108 ASN B C 1
ATOM 2400 O O . ASN B 1 108 ? -10.883 18.312 15.688 1 90.25 108 ASN B O 1
ATOM 2404 N N . GLU B 1 109 ? -12.367 18.891 17.297 1 90.62 109 GLU B N 1
ATOM 2405 C CA . GLU B 1 109 ? -11.453 19.812 17.969 1 90.62 109 GLU B CA 1
ATOM 2406 C C . GLU B 1 109 ? -10.18 19.094 18.422 1 90.62 109 GLU B C 1
ATOM 2408 O O . GLU B 1 109 ? -9.117 19.703 18.531 1 90.62 109 GLU B O 1
ATOM 2413 N N . GLN B 1 110 ? -10.32 17.828 18.688 1 92.12 110 GLN B N 1
ATOM 2414 C CA . GLN B 1 110 ? -9.164 17.031 19.094 1 92.12 110 GLN B CA 1
ATOM 2415 C C . GLN B 1 110 ? -8.094 17.031 18 1 92.12 110 GLN B C 1
ATOM 2417 O O . GLN B 1 110 ? -6.902 16.891 18.297 1 92.12 110 GLN B O 1
ATOM 2422 N N . TYR B 1 111 ? -8.539 17.203 16.812 1 95.38 111 TYR B N 1
ATOM 2423 C CA . TYR B 1 111 ? -7.637 17.156 15.672 1 95.38 111 TYR B CA 1
ATOM 2424 C C . TYR B 1 111 ? -7.492 18.547 15.039 1 95.38 111 TYR B C 1
ATOM 2426 O O . TYR B 1 111 ? -7.207 18.656 13.844 1 95.38 111 TYR B O 1
ATOM 2434 N N . ARG B 1 112 ? -7.656 19.5 15.828 1 89.56 112 ARG B N 1
ATOM 2435 C CA . ARG B 1 112 ? -7.66 20.875 15.344 1 89.56 112 ARG B CA 1
ATOM 2436 C C . ARG B 1 112 ? -6.344 21.219 14.648 1 89.56 112 ARG B C 1
ATOM 2438 O O . ARG B 1 112 ? -5.266 20.969 15.195 1 89.56 112 ARG B O 1
ATOM 2445 N N . ASN B 1 113 ? -6.465 21.703 13.508 1 92 113 ASN B N 1
ATOM 2446 C CA . ASN B 1 113 ? -5.387 22.25 12.688 1 92 113 ASN B CA 1
ATOM 2447 C C . ASN B 1 113 ? -4.367 21.172 12.312 1 92 113 ASN B C 1
ATOM 2449 O O . ASN B 1 113 ? -3.168 21.438 12.25 1 92 113 ASN B O 1
ATOM 2453 N N . LEU B 1 114 ? -4.766 19.938 12.125 1 97.19 114 LEU B N 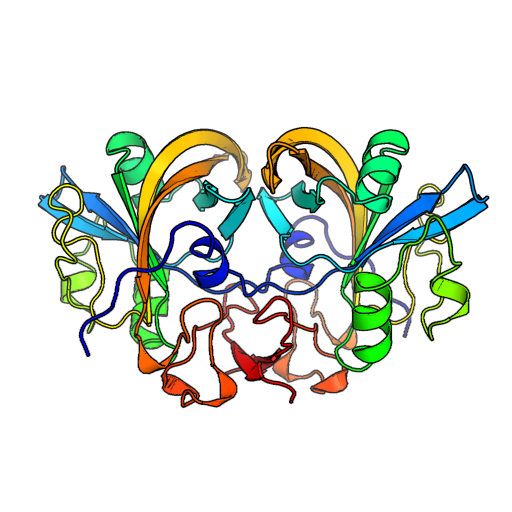1
ATOM 2454 C CA . LEU B 1 114 ? -3.85 18.891 11.688 1 97.19 114 LEU B CA 1
ATOM 2455 C C . LEU B 1 114 ? -4.113 18.516 10.227 1 97.19 114 LEU B C 1
ATOM 2457 O O . LEU B 1 114 ? -3.291 17.844 9.602 1 97.19 114 LEU B O 1
ATOM 2461 N N . SER B 1 115 ? -5.27 19.016 9.727 1 97.94 115 SER B N 1
ATOM 2462 C CA . SER B 1 115 ? -5.688 18.656 8.375 1 97.94 115 SER B CA 1
ATOM 2463 C C . SER B 1 115 ? -5.125 19.625 7.344 1 97.94 115 SER B C 1
ATOM 2465 O O . SER B 1 115 ? -5.098 20.844 7.574 1 97.94 115 SER B O 1
ATOM 2467 N N . ILE B 1 116 ? -4.711 19.141 6.242 1 98.19 116 ILE B N 1
ATOM 2468 C CA . ILE B 1 116 ? -4.184 19.953 5.16 1 98.19 116 ILE B CA 1
ATOM 2469 C C . ILE B 1 116 ? -5.309 20.328 4.195 1 98.19 116 ILE B C 1
ATOM 2471 O O . ILE B 1 116 ? -5.973 19.453 3.643 1 98.19 116 ILE B O 1
ATOM 2475 N N . CYS B 1 117 ? -5.461 21.578 3.877 1 97.56 117 CYS B N 1
ATOM 2476 C CA . CYS B 1 117 ? -6.523 22.109 3.025 1 97.56 117 CYS B CA 1
ATOM 2477 C C . CYS B 1 117 ? -6.445 21.516 1.626 1 97.56 117 CYS B C 1
ATOM 2479 O O . CYS B 1 117 ? -7.469 21.172 1.033 1 97.56 117 CYS B O 1
ATOM 2481 N N . GLU B 1 118 ? -5.285 21.391 1.09 1 97.31 118 GLU B N 1
ATOM 2482 C CA . GLU B 1 118 ? -5.062 21.047 -0.31 1 97.31 118 GLU B CA 1
ATOM 2483 C C . GLU B 1 118 ? -5.195 19.547 -0.53 1 97.31 118 GLU B C 1
ATOM 2485 O O . GLU B 1 118 ? -5.121 19.062 -1.665 1 97.31 118 GLU B O 1
ATOM 2490 N N . SER B 1 119 ? -5.426 18.781 0.541 1 96.5 119 SER B N 1
ATOM 2491 C CA . SER B 1 119 ? -5.555 17.328 0.415 1 96.5 119 SER B CA 1
ATOM 2492 C C . SER B 1 119 ? -6.914 16.953 -0.164 1 96.5 119 SER B C 1
ATOM 2494 O O . SER B 1 119 ? -7.906 17.641 0.053 1 96.5 119 SER B O 1
ATOM 2496 N N . ILE B 1 120 ? -6.918 15.875 -0.908 1 94.44 120 ILE B N 1
ATOM 2497 C CA . ILE B 1 120 ? -8.156 15.367 -1.49 1 94.44 120 ILE B CA 1
ATOM 2498 C C . ILE B 1 120 ? -8.977 14.656 -0.417 1 94.44 120 ILE B C 1
ATOM 2500 O O . ILE B 1 120 ? -10.203 14.641 -0.481 1 94.44 120 ILE B O 1
ATOM 2504 N N . ALA B 1 121 ? -8.344 14.109 0.601 1 96.31 121 ALA B N 1
ATOM 2505 C CA . ALA B 1 121 ? -8.977 13.398 1.706 1 96.31 121 ALA B CA 1
ATOM 2506 C C . ALA B 1 121 ? -8.164 13.531 2.986 1 96.31 121 ALA B C 1
ATOM 2508 O O . ALA B 1 121 ? -6.961 13.82 2.939 1 96.31 121 ALA B O 1
ATOM 2509 N N . VAL B 1 122 ? -8.828 13.344 4.098 1 97.94 122 VAL B N 1
ATOM 2510 C CA . VAL B 1 122 ? -8.219 13.43 5.422 1 97.94 122 VAL B CA 1
ATOM 2511 C C . VAL B 1 122 ? -8.812 12.359 6.332 1 97.94 122 VAL B C 1
ATOM 2513 O O . VAL B 1 122 ? -10.023 12.141 6.336 1 97.94 122 VAL B O 1
ATOM 2516 N N . LEU B 1 123 ? -7.961 11.68 7.047 1 98 123 LEU B N 1
ATOM 2517 C CA . LEU B 1 123 ? -8.391 10.742 8.086 1 98 123 LEU B CA 1
ATOM 2518 C C . LEU B 1 123 ? -7.852 11.164 9.445 1 98 123 LEU B C 1
ATOM 2520 O O . LEU B 1 123 ? -6.645 11.367 9.609 1 98 123 LEU B O 1
ATOM 2524 N N . HIS B 1 124 ? -8.75 11.398 10.398 1 98.56 124 HIS B N 1
ATOM 2525 C CA . HIS B 1 124 ? -8.352 11.578 11.789 1 98.56 124 HIS B CA 1
ATOM 2526 C C . HIS B 1 124 ? -8.078 10.242 12.469 1 98.56 124 HIS B C 1
ATOM 2528 O O . HIS B 1 124 ? -8.914 9.344 12.438 1 98.56 124 HIS B O 1
ATOM 2534 N N . MET B 1 125 ? -6.879 10.203 13.102 1 98.56 125 MET B N 1
ATOM 2535 C CA . MET B 1 125 ? -6.391 8.906 13.562 1 98.56 125 MET B CA 1
ATOM 2536 C C . MET B 1 125 ? -6.082 8.945 15.055 1 98.56 125 MET B C 1
ATOM 2538 O O . MET B 1 125 ? -5.602 9.953 15.57 1 98.56 125 MET B O 1
ATOM 2542 N N . LYS B 1 126 ? -6.301 7.844 15.68 1 98.62 126 LYS B N 1
ATOM 2543 C CA . LYS B 1 126 ? -5.828 7.602 17.047 1 98.62 126 LYS B CA 1
ATOM 2544 C C . LYS B 1 126 ? -4.91 6.387 17.094 1 98.62 126 LYS B C 1
ATOM 2546 O O . LYS B 1 126 ? -5.281 5.301 16.641 1 98.62 126 LYS B O 1
ATOM 2551 N N . VAL B 1 127 ? -3.717 6.523 17.703 1 98.62 127 VAL B N 1
ATOM 2552 C CA . VAL B 1 127 ? -2.764 5.422 17.781 1 98.62 127 VAL B CA 1
ATOM 2553 C C . VAL B 1 127 ? -3.369 4.266 18.562 1 98.62 127 VAL B C 1
ATOM 2555 O O . VAL B 1 127 ? -3.896 4.469 19.672 1 98.62 127 VAL B O 1
ATOM 2558 N N . SER B 1 128 ? -3.314 3.143 17.984 1 98.06 128 SER B N 1
ATOM 2559 C CA . SER B 1 128 ? -3.811 1.938 18.641 1 98.06 128 SER B CA 1
ATOM 2560 C C . SER B 1 128 ? -2.66 1.062 19.125 1 98.06 128 SER B C 1
ATOM 2562 O O . SER B 1 128 ? -2.756 0.434 20.188 1 98.06 128 SER B O 1
ATOM 2564 N N . LYS B 1 129 ? -1.63 0.963 18.375 1 97.38 129 LYS B N 1
ATOM 2565 C CA . LYS B 1 129 ? -0.486 0.104 18.672 1 97.38 129 LYS B CA 1
ATOM 2566 C C . LYS B 1 129 ? 0.761 0.576 17.922 1 97.38 129 LYS B C 1
ATOM 2568 O O . LYS B 1 129 ? 0.669 1.067 16.797 1 97.38 129 LYS B O 1
ATOM 2573 N N . VAL B 1 130 ? 1.913 0.462 18.625 1 98 130 VAL B N 1
ATOM 2574 C CA . VAL B 1 130 ? 3.201 0.72 17.984 1 98 130 VAL B CA 1
ATOM 2575 C C . VAL B 1 130 ? 4.086 -0.521 18.078 1 98 130 VAL B C 1
ATOM 2577 O O . VAL B 1 130 ? 4.25 -1.086 19.172 1 98 130 VAL B O 1
ATOM 2580 N N . VAL B 1 131 ? 4.59 -0.969 16.984 1 96.75 131 VAL B N 1
ATOM 2581 C CA . VAL B 1 131 ? 5.504 -2.105 16.938 1 96.75 131 VAL B CA 1
ATOM 2582 C C . VAL B 1 131 ? 6.859 -1.654 16.406 1 96.75 131 VAL B C 1
ATOM 2584 O O . VAL B 1 131 ? 6.941 -1.111 15.297 1 96.75 131 VAL B O 1
ATOM 2587 N N . MET B 1 132 ? 7.895 -1.887 17.203 1 95.88 132 MET B N 1
ATOM 2588 C CA . MET B 1 132 ? 9.242 -1.605 16.703 1 95.88 132 MET B CA 1
ATOM 2589 C C . MET B 1 132 ? 9.719 -2.709 15.773 1 95.88 132 MET B C 1
ATOM 2591 O O . MET B 1 132 ? 9.602 -3.895 16.094 1 95.88 132 MET B O 1
ATOM 2595 N N . VAL B 1 133 ? 10.195 -2.262 14.539 1 95 133 VAL B N 1
ATOM 2596 C CA . VAL B 1 133 ? 10.625 -3.232 13.539 1 95 133 VAL B CA 1
ATOM 2597 C C . VAL B 1 133 ? 12.031 -2.881 13.047 1 95 133 VAL B C 1
ATOM 2599 O O . VAL B 1 133 ? 12.477 -1.743 13.195 1 95 133 VAL B O 1
ATOM 2602 N N . ALA B 1 134 ? 12.672 -3.873 12.477 1 89.62 134 ALA B N 1
ATOM 2603 C CA . ALA B 1 134 ? 14.039 -3.684 12.008 1 89.62 134 ALA B CA 1
ATOM 2604 C C . ALA B 1 134 ? 14.094 -2.666 10.875 1 89.62 134 ALA B C 1
ATOM 2606 O O . ALA B 1 134 ? 13.219 -2.643 10.008 1 89.62 134 ALA B O 1
ATOM 2607 N N . ASP B 1 135 ? 15.062 -1.816 11.008 1 87.62 135 ASP B N 1
ATOM 2608 C CA . ASP B 1 135 ? 15.344 -0.847 9.953 1 87.62 135 ASP B CA 1
ATOM 2609 C C . ASP B 1 135 ? 16.719 -1.102 9.336 1 87.62 135 ASP B C 1
ATOM 2611 O O . ASP B 1 135 ? 17.234 -2.217 9.398 1 87.62 135 ASP B O 1
ATOM 2615 N N . GLU B 1 136 ? 17.203 0.019 8.742 1 76.56 136 GLU B N 1
ATOM 2616 C CA . GLU B 1 136 ? 18.562 -0.061 8.234 1 76.56 136 GLU B CA 1
ATOM 2617 C C . GLU B 1 136 ? 19.578 -0.013 9.375 1 76.56 136 GLU B C 1
ATOM 2619 O O . GLU B 1 136 ? 19.359 0.673 10.383 1 76.56 136 GLU B O 1
ATOM 2624 N N . CYS B 1 137 ? 20.641 -0.683 9.32 1 71.5 137 CYS B N 1
ATOM 2625 C CA . CYS B 1 137 ? 21.828 -0.676 10.172 1 71.5 137 CYS B CA 1
ATOM 2626 C C . CYS B 1 137 ? 21.453 -0.958 11.625 1 71.5 137 CYS B C 1
ATOM 2628 O O . CYS B 1 137 ? 21.953 -0.293 12.539 1 71.5 137 CYS B O 1
ATOM 2630 N N . GLU B 1 138 ? 20.484 -1.748 11.758 1 77.56 138 GLU B N 1
ATOM 2631 C CA . GLU B 1 138 ? 20.156 -2.201 13.109 1 77.56 138 GLU B CA 1
ATOM 2632 C C . GLU B 1 138 ? 19.312 -1.169 13.844 1 77.56 138 GLU B C 1
ATOM 2634 O O . GLU B 1 138 ? 19.156 -1.25 15.062 1 77.56 138 GLU B O 1
ATOM 2639 N N . LEU B 1 139 ? 18.984 -0.188 13.273 1 87.75 139 LEU B N 1
ATOM 2640 C CA . LEU B 1 139 ? 18.047 0.727 13.914 1 87.75 139 LEU B CA 1
ATOM 2641 C C . LEU B 1 139 ? 16.625 0.179 13.844 1 87.75 139 LEU B C 1
ATOM 2643 O O . LEU B 1 139 ? 16.375 -0.84 13.195 1 87.75 139 LEU B O 1
ATOM 2647 N N . GLN B 1 140 ? 15.828 0.85 14.742 1 92.38 140 GLN B N 1
ATOM 2648 C CA . GLN B 1 140 ? 14.438 0.399 14.766 1 92.38 140 GLN B CA 1
ATOM 2649 C C . GLN B 1 140 ? 13.508 1.451 14.172 1 92.38 140 GLN B C 1
ATOM 2651 O O . GLN B 1 140 ? 13.68 2.648 14.414 1 92.38 140 GLN B O 1
ATOM 2656 N N . SER B 1 141 ? 12.625 0.993 13.297 1 96.19 141 SER B N 1
ATOM 2657 C CA . SER B 1 141 ? 11.531 1.794 12.758 1 96.19 141 SER B CA 1
ATOM 2658 C C . SER B 1 141 ? 10.234 1.551 13.523 1 96.19 141 SER B C 1
ATOM 2660 O O . SER B 1 141 ? 10.141 0.611 14.312 1 96.19 141 SER B O 1
ATOM 2662 N N . ARG B 1 142 ? 9.289 2.43 13.414 1 97.19 142 ARG B N 1
ATOM 2663 C CA . ARG B 1 142 ? 8 2.326 14.094 1 97.19 142 ARG B CA 1
ATOM 2664 C C . ARG B 1 142 ? 6.895 1.966 13.117 1 97.19 142 ARG B C 1
ATOM 2666 O O . ARG B 1 142 ? 6.59 2.736 12.203 1 97.19 142 ARG B O 1
ATOM 2673 N N . LEU B 1 143 ? 6.422 0.81 13.258 1 98 143 LEU B N 1
ATOM 2674 C CA . LEU B 1 143 ? 5.152 0.483 12.617 1 98 143 LEU B CA 1
ATOM 2675 C C . LEU B 1 143 ? 3.975 0.891 13.492 1 98 143 LEU B C 1
ATOM 2677 O O . LEU B 1 143 ? 3.697 0.245 14.508 1 98 143 LEU B O 1
ATOM 2681 N N . ILE B 1 144 ? 3.25 1.938 13.117 1 98.62 144 ILE B N 1
ATOM 2682 C CA . ILE B 1 144 ? 2.191 2.504 13.953 1 98.62 144 ILE B CA 1
ATOM 2683 C C . ILE B 1 144 ? 0.829 2.129 13.375 1 98.62 144 ILE B C 1
ATOM 2685 O O . ILE B 1 144 ? 0.534 2.432 12.211 1 98.62 144 ILE B O 1
ATOM 2689 N N . PHE B 1 145 ? 0.068 1.442 14.18 1 98.31 145 PHE B N 1
ATOM 2690 C CA . PHE B 1 145 ? -1.33 1.163 13.875 1 98.31 145 PHE B CA 1
ATOM 2691 C C . PHE B 1 145 ? -2.24 2.225 14.484 1 98.31 145 PHE B C 1
ATOM 2693 O O . PHE B 1 145 ? -2.133 2.535 15.672 1 98.31 145 PHE B O 1
ATOM 2700 N N . GLY B 1 146 ? -3.039 2.783 13.672 1 98.5 146 GLY B N 1
ATOM 2701 C CA . GLY B 1 146 ? -4.004 3.768 14.133 1 98.5 146 GLY B CA 1
ATOM 2702 C C . GLY B 1 146 ? -5.441 3.383 13.836 1 98.5 146 GLY B C 1
ATOM 2703 O O . GLY B 1 146 ? -5.719 2.729 12.828 1 98.5 146 GLY B O 1
ATOM 2704 N N . GLU B 1 147 ? -6.309 3.783 14.688 1 98.38 147 GLU B N 1
ATOM 2705 C CA . GLU B 1 147 ? -7.75 3.664 14.484 1 98.38 147 GLU B CA 1
ATOM 2706 C C . GLU B 1 147 ? -8.312 4.906 13.805 1 98.38 147 GLU B C 1
ATOM 2708 O O . GLU B 1 147 ? -7.988 6.031 14.18 1 98.38 147 GLU B O 1
ATOM 2713 N N . ILE B 1 148 ? -9.133 4.707 12.789 1 98.06 148 ILE B N 1
ATOM 2714 C CA . ILE B 1 148 ? -9.797 5.824 12.125 1 98.06 148 ILE B CA 1
ATOM 2715 C C . ILE B 1 148 ? -10.914 6.359 13.016 1 98.06 148 ILE B C 1
ATOM 2717 O O . ILE B 1 148 ? -11.852 5.625 13.352 1 98.06 148 ILE B O 1
ATOM 2721 N N . VAL B 1 149 ? -10.812 7.566 13.375 1 98.12 149 VAL B N 1
ATOM 2722 C CA . VAL B 1 149 ? -11.82 8.195 14.219 1 98.12 149 VAL B CA 1
ATOM 2723 C C . VAL B 1 149 ? -12.906 8.828 13.352 1 98.12 149 VAL B C 1
ATOM 2725 O O . VAL B 1 149 ? -14.102 8.664 13.617 1 98.12 149 VAL B O 1
ATOM 2728 N N . ASP B 1 150 ? -12.539 9.547 12.359 1 97.31 150 ASP B N 1
ATOM 2729 C CA . ASP B 1 150 ? -13.391 10.094 11.312 1 97.31 150 ASP B CA 1
ATOM 2730 C C . ASP B 1 150 ? -12.586 10.414 10.055 1 97.31 150 ASP B C 1
ATOM 2732 O O . ASP B 1 150 ? -11.352 10.336 10.07 1 97.31 150 ASP B O 1
ATOM 2736 N N . ALA B 1 151 ? -13.289 10.625 8.992 1 97.56 151 ALA B N 1
ATOM 2737 C CA . ALA B 1 151 ? -12.641 10.836 7.699 1 97.56 151 ALA B CA 1
ATOM 2738 C C . ALA B 1 151 ? -13.438 11.828 6.848 1 97.56 151 ALA B C 1
ATOM 2740 O O . ALA B 1 151 ? -14.656 11.938 6.988 1 97.56 151 ALA B O 1
ATOM 2741 N N . TYR B 1 152 ? -12.711 12.484 6.02 1 97.5 152 TYR B N 1
ATOM 2742 C CA . TYR B 1 152 ? -13.273 13.531 5.168 1 97.5 152 TYR B CA 1
ATOM 2743 C C . TYR B 1 152 ? -12.688 13.461 3.762 1 97.5 152 TYR B C 1
ATOM 2745 O O . TYR B 1 152 ? -11.531 13.062 3.582 1 97.5 152 TYR B O 1
ATOM 2753 N N . VAL B 1 153 ? -13.453 13.875 2.744 1 97.19 153 VAL B N 1
ATOM 2754 C CA . VAL B 1 153 ? -12.984 13.797 1.365 1 97.19 153 VAL B CA 1
ATOM 2755 C C . VAL B 1 153 ? -13.625 14.906 0.534 1 97.19 153 VAL B C 1
ATOM 2757 O O . VAL B 1 153 ? -14.711 15.391 0.865 1 97.19 153 VAL B O 1
ATOM 2760 N N . ASP B 1 154 ? -12.859 15.391 -0.427 1 96.12 154 ASP B N 1
ATOM 2761 C CA . ASP B 1 154 ? -13.438 16.266 -1.438 1 96.12 154 ASP B CA 1
ATOM 2762 C C . ASP B 1 154 ? -14.664 15.625 -2.088 1 96.12 154 ASP B C 1
ATOM 2764 O O . ASP B 1 154 ? -14.547 14.602 -2.766 1 96.12 154 ASP B O 1
ATOM 2768 N N . PRO B 1 155 ? -15.797 16.25 -1.972 1 95.12 155 PRO B N 1
ATOM 2769 C CA . PRO B 1 155 ? -17.016 15.602 -2.453 1 95.12 155 PRO B CA 1
ATOM 2770 C C . PRO B 1 155 ? -17.062 15.461 -3.973 1 95.12 155 PRO B C 1
ATOM 2772 O O . PRO B 1 155 ? -17.828 14.656 -4.504 1 95.12 155 PRO B O 1
ATOM 2775 N N . CYS B 1 156 ? -16.25 16.203 -4.691 1 93.88 156 CYS B N 1
ATOM 2776 C CA . CYS B 1 156 ? -16.203 16.094 -6.145 1 93.88 156 CYS B CA 1
ATOM 2777 C C . CYS B 1 156 ? -15.445 14.836 -6.574 1 93.88 156 CYS B C 1
ATOM 2779 O O . CYS B 1 156 ? -15.555 14.398 -7.719 1 93.88 156 CYS B O 1
ATOM 2781 N N . ALA B 1 157 ? -14.719 14.266 -5.676 1 90.12 157 ALA B N 1
ATOM 2782 C CA . ALA B 1 157 ? -13.844 13.156 -6.031 1 90.12 157 ALA B CA 1
ATOM 2783 C C . ALA B 1 157 ? -14.391 11.828 -5.504 1 90.12 157 ALA B C 1
ATOM 2785 O O . ALA B 1 157 ? -13.828 10.766 -5.773 1 90.12 157 ALA B O 1
ATOM 2786 N N . PHE B 1 158 ? -15.398 11.852 -4.719 1 90.75 158 PHE B N 1
ATOM 2787 C CA . PHE B 1 158 ? -15.906 10.688 -4 1 90.75 158 PHE B CA 1
ATOM 2788 C C . PHE B 1 158 ? -17.422 10.656 -4.031 1 90.75 158 PHE B C 1
ATOM 2790 O O . PHE B 1 158 ? -18.078 11.672 -3.787 1 90.75 158 PHE B O 1
ATOM 2797 N N . ASP B 1 159 ? -18.031 9.539 -4.324 1 90.88 159 ASP B N 1
ATOM 2798 C CA . ASP B 1 159 ? -19.484 9.477 -4.516 1 90.88 159 ASP B CA 1
ATOM 2799 C C . ASP B 1 159 ? -20.188 8.969 -3.258 1 90.88 159 ASP B C 1
ATOM 2801 O O . ASP B 1 159 ? -21.359 8.594 -3.303 1 90.88 159 ASP B O 1
ATOM 2805 N N . GLY B 1 160 ? -19.469 8.859 -2.178 1 90.44 160 GLY B N 1
ATOM 2806 C CA . GLY B 1 160 ? -20.016 8.336 -0.935 1 90.44 160 GLY B CA 1
ATOM 2807 C C . GLY B 1 160 ? -19.469 6.969 -0.57 1 90.44 160 GLY B C 1
ATOM 2808 O O . GLY B 1 160 ? -19.531 6.559 0.591 1 90.44 160 GLY B O 1
ATOM 2809 N N . GLU B 1 161 ? -19.031 6.273 -1.581 1 87.69 161 GLU B N 1
ATOM 2810 C CA . GLU B 1 161 ? -18.516 4.93 -1.351 1 87.69 161 GLU B CA 1
ATOM 2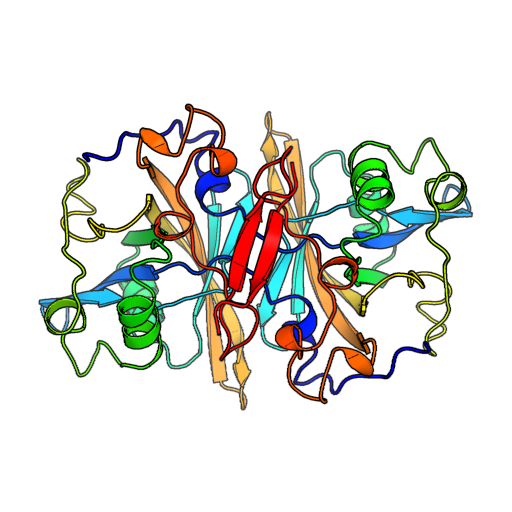811 C C . GLU B 1 161 ? -17.156 4.746 -2.008 1 87.69 161 GLU B C 1
ATOM 2813 O O . GLU B 1 161 ? -16.266 4.117 -1.433 1 87.69 161 GLU B O 1
ATOM 2818 N N . PHE B 1 162 ? -17.031 5.34 -3.225 1 86.31 162 PHE B N 1
ATOM 2819 C CA . PHE B 1 162 ? -15.812 5.137 -4.008 1 86.31 162 PHE B CA 1
ATOM 2820 C C . PHE B 1 162 ? -15.305 6.457 -4.57 1 86.31 162 PHE B C 1
ATOM 2822 O O . PHE B 1 162 ? -16.094 7.344 -4.898 1 86.31 162 PHE B O 1
ATOM 2829 N N . TYR B 1 163 ? -13.945 6.504 -4.766 1 85.44 163 TYR B N 1
ATOM 2830 C CA . TYR B 1 163 ? -13.359 7.586 -5.555 1 85.44 163 TYR B CA 1
ATOM 2831 C C . TYR B 1 163 ? -13.898 7.57 -6.98 1 85.44 163 TYR B C 1
ATOM 2833 O O . TYR B 1 163 ? -14.039 6.504 -7.582 1 85.44 163 TYR B O 1
ATOM 2841 N N . GLN B 1 164 ? -14.156 8.688 -7.469 1 83.44 164 GLN B N 1
ATOM 2842 C CA . GLN B 1 164 ? -14.484 8.875 -8.875 1 83.44 164 GLN B CA 1
ATOM 2843 C C . GLN B 1 164 ? -13.352 9.57 -9.625 1 83.44 164 GLN B C 1
ATOM 2845 O O . GLN B 1 164 ? -13.547 10.625 -10.219 1 83.44 164 GLN B O 1
ATOM 2850 N N . LEU B 1 165 ? -12.203 8.914 -9.688 1 80.69 165 LEU B N 1
ATOM 2851 C CA . LEU B 1 165 ? -10.977 9.555 -10.156 1 80.69 165 LEU B CA 1
ATOM 2852 C C . LEU B 1 165 ? -11.023 9.758 -11.672 1 80.69 165 LEU B C 1
ATOM 2854 O O . LEU B 1 165 ? -10.266 10.57 -12.211 1 80.69 165 LEU B O 1
ATOM 2858 N N . ASN B 1 166 ? -11.797 8.977 -12.367 1 76 166 ASN B N 1
ATOM 2859 C CA . ASN B 1 166 ? -11.977 9.188 -13.797 1 76 166 ASN B CA 1
ATOM 2860 C C . ASN B 1 166 ? -12.602 10.547 -14.094 1 76 166 ASN B C 1
ATOM 2862 O O . ASN B 1 166 ? -12.492 11.055 -15.211 1 76 166 ASN B O 1
ATOM 2866 N N . LYS B 1 167 ? -13.25 11.125 -13.141 1 82.38 167 LYS B N 1
ATOM 2867 C CA . LYS B 1 167 ? -13.922 12.406 -13.297 1 82.38 167 LYS B CA 1
ATOM 2868 C C . LYS B 1 167 ? -13.094 13.539 -12.688 1 82.38 167 LYS B C 1
ATOM 2870 O O . LYS B 1 167 ? -13.547 14.688 -12.641 1 82.38 167 LYS B O 1
ATOM 2875 N N . VAL B 1 168 ? -11.977 13.172 -12.164 1 83.88 168 VAL B N 1
ATOM 2876 C CA . VAL B 1 168 ? -11.102 14.133 -11.508 1 83.88 168 VAL B CA 1
ATOM 2877 C C . VAL B 1 168 ? -9.898 14.43 -12.414 1 83.88 168 VAL B C 1
ATOM 2879 O O . VAL B 1 168 ? -9.312 13.516 -12.992 1 83.88 168 VAL B O 1
ATOM 2882 N N . ILE B 1 169 ? -9.555 15.695 -12.648 1 86.69 169 ILE B N 1
ATOM 2883 C CA . ILE B 1 169 ? -8.406 16.047 -13.477 1 86.69 169 ILE B CA 1
ATOM 2884 C C . ILE B 1 169 ? -7.137 15.461 -12.875 1 86.69 169 ILE B C 1
ATOM 2886 O O . ILE B 1 169 ? -7.066 15.227 -11.664 1 86.69 169 ILE B O 1
ATOM 2890 N N . GLU B 1 170 ? -6.156 15.117 -13.664 1 82.5 170 GLU B N 1
ATOM 2891 C CA . GLU B 1 170 ? -4.938 14.422 -13.266 1 82.5 170 GLU B CA 1
ATOM 2892 C C . GLU B 1 170 ? -4.254 15.141 -12.102 1 82.5 170 GLU B C 1
ATOM 2894 O O . GLU B 1 170 ? -3.785 14.492 -11.156 1 82.5 170 GLU B O 1
ATOM 2899 N N . GLU B 1 171 ? -4.266 16.469 -12.102 1 86.31 171 GLU B N 1
ATOM 2900 C CA . GLU B 1 171 ? -3.559 17.266 -11.102 1 86.31 171 GLU B CA 1
ATOM 2901 C C . GLU B 1 171 ? -4.227 17.141 -9.734 1 86.31 171 GLU B C 1
ATOM 2903 O O . GLU B 1 171 ? -3.611 17.453 -8.711 1 86.31 171 GLU B O 1
ATOM 2908 N N . ASP B 1 172 ? -5.449 16.656 -9.734 1 89.25 172 ASP B N 1
ATOM 2909 C CA . ASP B 1 172 ? -6.195 16.578 -8.477 1 89.25 172 ASP B CA 1
ATOM 2910 C C . ASP B 1 172 ? -6.242 15.156 -7.938 1 89.25 172 ASP B C 1
ATOM 2912 O O . ASP B 1 172 ? -6.777 14.914 -6.852 1 89.25 172 ASP B O 1
ATOM 2916 N N . ARG B 1 173 ? -5.664 14.258 -8.648 1 85.25 173 ARG B N 1
ATOM 2917 C CA . ARG B 1 173 ? -5.637 12.867 -8.211 1 85.25 173 ARG B CA 1
ATOM 2918 C C . ARG B 1 173 ? -4.52 12.633 -7.199 1 85.25 173 ARG B C 1
ATOM 2920 O O . ARG B 1 173 ? -3.531 13.367 -7.18 1 85.25 173 ARG B O 1
ATOM 2927 N N . PRO B 1 174 ? -4.727 11.641 -6.316 1 85.38 174 PRO B N 1
ATOM 2928 C CA . PRO B 1 174 ? -3.65 11.312 -5.379 1 85.38 174 PRO B CA 1
ATOM 2929 C C . PRO B 1 174 ? -2.332 10.992 -6.078 1 85.38 174 PRO B C 1
ATOM 2931 O O . PRO B 1 174 ? -2.334 10.445 -7.184 1 85.38 174 PRO B O 1
ATOM 2934 N N . LEU B 1 175 ? -1.224 11.305 -5.465 1 79.56 175 LEU B N 1
ATOM 2935 C CA . LEU B 1 175 ? 0.122 11.055 -5.969 1 79.56 175 LEU B CA 1
ATOM 2936 C C . LEU B 1 175 ? 0.641 9.703 -5.48 1 79.56 175 LEU B C 1
ATOM 2938 O O . LEU B 1 175 ? 0.434 9.336 -4.324 1 79.56 175 LEU B O 1
ATOM 2942 N N . HIS B 1 176 ? 1.274 9.023 -6.395 1 75.69 176 HIS B N 1
ATOM 2943 C CA . HIS B 1 176 ? 1.896 7.746 -6.059 1 75.69 176 HIS B CA 1
ATOM 2944 C C . HIS B 1 176 ? 3.41 7.809 -6.227 1 75.69 176 HIS B C 1
ATOM 2946 O O . HIS B 1 176 ? 3.916 8.586 -7.039 1 75.69 176 HIS B O 1
ATOM 2952 N N . CYS B 1 177 ? 3.998 7.07 -5.359 1 66.75 177 CYS B N 1
ATOM 2953 C CA . CYS B 1 177 ? 5.445 6.926 -5.469 1 66.75 177 CYS B CA 1
ATOM 2954 C C . CYS B 1 177 ? 5.82 5.578 -6.074 1 66.75 177 CYS B C 1
ATOM 2956 O O . CYS B 1 177 ? 5.195 4.562 -5.766 1 66.75 177 CYS B O 1
ATOM 2958 N N . ILE B 1 178 ? 6.578 5.598 -7.133 1 61.28 178 ILE B N 1
ATOM 2959 C CA . ILE B 1 178 ? 7.043 4.355 -7.738 1 61.28 178 ILE B CA 1
ATOM 2960 C C . ILE B 1 178 ? 8.344 3.91 -7.078 1 61.28 178 ILE B C 1
ATOM 2962 O O . ILE B 1 178 ? 8.578 2.711 -6.902 1 61.28 178 ILE B O 1
ATOM 2966 N N . ASN B 1 179 ? 9.195 4.895 -6.93 1 57.25 179 ASN B N 1
ATOM 2967 C CA . ASN B 1 179 ? 10.461 4.637 -6.254 1 57.25 179 ASN B CA 1
ATOM 2968 C C . ASN B 1 179 ? 10.805 5.75 -5.27 1 57.25 179 ASN B C 1
ATOM 2970 O O . ASN B 1 179 ? 10.023 6.688 -5.086 1 57.25 179 ASN B O 1
ATOM 2974 N N . GLU B 1 180 ? 11.703 5.559 -4.359 1 49.75 180 GLU B N 1
ATOM 2975 C CA . GLU B 1 180 ? 12.148 6.57 -3.402 1 49.75 180 GLU B CA 1
ATOM 2976 C C . GLU B 1 180 ? 12.328 7.926 -4.078 1 49.75 180 GLU B C 1
ATOM 2978 O O . GLU B 1 180 ? 12.164 8.969 -3.439 1 49.75 180 GLU B O 1
ATOM 2983 N N . THR B 1 181 ? 12.469 7.812 -5.422 1 43.38 181 THR B N 1
ATOM 2984 C CA . THR B 1 181 ? 12.828 9.078 -6.059 1 43.38 181 THR B CA 1
ATOM 2985 C C . THR B 1 181 ? 11.898 9.375 -7.227 1 43.38 181 THR B C 1
ATOM 2987 O O . THR B 1 181 ? 12.039 10.406 -7.891 1 43.38 181 THR B O 1
ATOM 2990 N N . GLY B 1 182 ? 11.109 8.508 -7.523 1 50.41 182 GLY B N 1
ATOM 2991 C CA . GLY B 1 182 ? 10.266 8.672 -8.688 1 50.41 182 GLY B CA 1
ATOM 2992 C C . GLY B 1 182 ? 8.781 8.555 -8.375 1 50.41 182 GLY B C 1
ATOM 2993 O O . GLY B 1 182 ? 8.391 7.785 -7.5 1 50.41 182 GLY B O 1
ATOM 2994 N N . TYR B 1 183 ? 8.055 9.594 -8.984 1 47.91 183 TYR B N 1
ATOM 2995 C CA . TYR B 1 183 ? 6.629 9.68 -8.695 1 47.91 183 TYR B CA 1
ATOM 2996 C C . TYR B 1 183 ? 5.801 9.375 -9.938 1 47.91 183 TYR B C 1
ATOM 2998 O O . TYR B 1 183 ? 6.301 9.461 -11.062 1 47.91 183 TYR B O 1
ATOM 3006 N N . CYS B 1 184 ? 4.723 8.641 -9.719 1 53.34 184 CYS B N 1
ATOM 3007 C CA . CYS B 1 184 ? 3.789 8.359 -10.805 1 53.34 184 CYS B CA 1
ATOM 3008 C C . CYS B 1 184 ? 2.363 8.719 -10.398 1 53.34 184 CYS B C 1
ATOM 3010 O O . CYS B 1 184 ? 2.086 8.961 -9.227 1 53.34 184 CYS B O 1
ATOM 3012 N N . THR B 1 185 ? 1.621 9.227 -11.422 1 52.16 185 THR B N 1
ATOM 3013 C CA . THR B 1 185 ? 0.189 9.391 -11.195 1 52.16 185 THR B CA 1
ATOM 3014 C C . THR B 1 185 ? -0.583 8.172 -11.695 1 52.16 185 THR B C 1
ATOM 3016 O O . THR B 1 185 ? -0.011 7.289 -12.336 1 52.16 185 THR B O 1
ATOM 3019 N N . ILE B 1 186 ? -1.756 8.016 -11.008 1 56.84 186 ILE B N 1
ATOM 3020 C CA . ILE B 1 186 ? -2.654 6.922 -11.367 1 56.84 186 ILE B CA 1
ATOM 3021 C C . ILE B 1 186 ? -3.41 7.27 -12.648 1 56.84 186 ILE B C 1
ATOM 3023 O O . ILE B 1 186 ? -3.836 8.414 -12.828 1 56.84 186 ILE B O 1
ATOM 3027 N N . LYS B 1 187 ? -3.162 6.598 -13.664 1 59.09 187 LYS B N 1
ATOM 3028 C CA . LYS B 1 187 ? -3.947 6.699 -14.891 1 59.09 187 LYS B CA 1
ATOM 3029 C C . LYS B 1 187 ? -5.02 5.613 -14.945 1 59.09 187 LYS B C 1
ATOM 3031 O O . LYS B 1 187 ? -4.715 4.441 -15.156 1 59.09 187 LYS B O 1
ATOM 3036 N N . PRO B 1 188 ? -6.305 6.109 -14.5 1 50.31 188 PRO B N 1
ATOM 3037 C CA . PRO B 1 188 ? -7.387 5.125 -14.578 1 50.31 188 PRO B CA 1
ATOM 3038 C C . PRO B 1 188 ? -7.434 4.402 -15.914 1 50.31 188 PRO B C 1
ATOM 3040 O O . PRO B 1 188 ? -7.18 5.008 -16.953 1 50.31 188 PRO B O 1
ATOM 3043 N N . ILE B 1 189 ? -7.27 3.086 -16.016 1 42.62 189 ILE B N 1
ATOM 3044 C CA . ILE B 1 189 ? -7.465 2.305 -17.234 1 42.62 189 ILE B CA 1
ATOM 3045 C C . ILE B 1 189 ? -8.953 1.995 -17.406 1 42.62 189 ILE B C 1
ATOM 3047 O O . ILE B 1 189 ? -9.609 1.522 -16.484 1 42.62 189 ILE B O 1
ATOM 3051 N N . TYR B 1 190 ? -9.898 2.793 -17.984 1 41.25 190 TYR B N 1
ATOM 3052 C CA . TYR B 1 190 ? -11.281 2.439 -18.25 1 41.25 190 TYR B CA 1
ATOM 3053 C C . TYR B 1 190 ? -11.375 1.176 -19.094 1 41.25 190 TYR B C 1
ATOM 3055 O O . TYR B 1 190 ? -10.469 0.887 -19.891 1 41.25 190 TYR B O 1
#

Sequence (380 aa):
MTKVQVNLKFATRLINEHCIVIPTVYDKYNHRVTGMSAQWVMPTDKQHIAVLFGAFSNTGKLIEESTYYCINVPRTRSEKDIVYFGMNHGDVIDKFAHTSFHLENLGNEQYRNLSICESIAVLHMKVSKVVMVADECELQSRLIFGEIVDAYVDPCAFDGEFYQLNKVIEEDRPLHCINETGYCTIKPIYMTKVQVNLKFATRLINEHCIVIPTVYDKYNHRVTGMSAQWVMPTDKQHIAVLFGAFSNTGKLIEESTYYCINVPRTRSEKDIVYFGMNHGDVIDKFAHTSFHLENLGNEQYRNLSICESIAVLHMKVSKVVMVADECELQSRLIFGEIVDAYVDPCAFDGEFYQLNKVIEEDRPLHCINETGYCTIKPIY

Solvent-accessible surface area (backbone atoms only — not comparable to full-atom values): 19940 Å² total; per-residue (Å²): 132,80,61,38,80,45,56,60,90,40,46,56,54,78,64,47,36,20,43,38,32,35,45,18,29,69,34,79,89,76,71,42,61,39,40,33,48,42,43,47,58,36,57,66,38,64,52,31,37,33,38,58,26,55,61,81,35,61,54,46,53,43,32,70,72,60,32,47,34,20,41,23,29,40,21,37,72,43,47,68,46,47,51,48,33,55,74,50,57,51,90,81,43,65,58,54,79,76,37,89,58,43,68,35,66,88,83,50,74,92,53,53,52,43,39,50,61,72,28,44,30,38,34,39,31,34,60,70,45,77,43,81,28,58,43,74,93,79,34,54,16,40,36,36,31,22,34,62,75,47,31,32,28,33,60,81,39,34,78,76,64,50,72,37,60,87,77,38,59,75,52,58,33,60,31,27,30,56,45,102,84,38,43,16,34,67,38,66,56,129,132,79,59,39,78,47,57,61,91,39,45,57,55,77,66,46,37,20,42,38,31,34,46,18,30,70,35,79,89,76,70,43,61,39,40,32,49,40,44,46,56,38,58,67,38,65,50,31,37,34,37,57,27,56,62,80,36,61,54,44,52,43,33,69,71,61,31,48,35,23,42,24,30,39,21,35,71,42,46,70,46,46,51,49,32,55,74,49,57,51,91,82,41,66,58,54,81,76,39,90,59,42,68,35,69,88,81,51,74,92,53,52,51,41,40,50,61,70,28,44,30,39,35,38,32,34,61,71,47,75,43,81,29,58,42,74,92,80,34,54,16,40,36,36,32,24,33,62,74,46,31,31,29,32,59,84,38,35,79,78,66,47,72,37,60,87,77,37,58,73,52,59,33,60,30,26,32,54,45,104,85,38,40,17,33,68,39,67,58,129

InterPro domains:
  IPR002563 Flavin reductase like domain [PF01613] (30-159)
  IPR012349 FMN-binding split barrel [G3DSA:2.30.110.10] (1-189)
  IPR053310 Flavoredoxin-like [PTHR43241] (1-189)

pLDDT: mean 89.93, std 12.36, range [41.25, 98.69]

Radius of gyration: 19.83 Å; Cα contacts (8 Å, |Δi|>4): 980; chains: 2; bounding box: 42×58×44 Å

Secondary structure (DSSP, 8-state):
---EE--GGGGGGGG--BB-BEEEEEETTTTEEEE--B--EEESSSSEEEEEE-TT-HHHHHHHHH-EEEEEE-BGGGHHHHHHHHHS-TTTS-GGGGSS--EE--S-GGGTT-EETT-SEEEEEEEEEEEEEE-GGG-EEEEEEEEEEEEEE-TTTB-SSSB-GGGS-GGGSBEEESSSS-EEEEEEE-/---EE--GGGGGGGG--BB-BEEEEEETTTTEEEE--B--EEESSSSEEEEEE-TT-HHHHHHHHH-EEEEEE-BGGGHHHHHHHHHS-TTTS-GGGGSS--EE--S-GGGTT-EETT-SEEEEEEEEEEEEEE-GGG-EEEEEEEEEEEEEE-TTTB-SSSB-GGGS-GGGSBEEESSSS-EEEEEEE-